Protein AF-A0A6G2D583-F1 (afdb_monomer_lite)

Organism: Streptococcus pneumoniae (NCBI:txid1313)

Secondary structure (DSSP, 8-state):
-HHHHHHHHHHHHIIIIIHHHHHHHHS-S-HHHH-HHHHHHHHHS-SSGGGGHHHHHHHHHHHHTS--GGGSGGGHHHHHHHHHHHHHHHHHHHHHHHHHHHHHHHHHHHHHHHHHHHHHHHHHHTSGGGTTHHHHHHHHHHHHHHHHHHHHHHHHHHHHHHHHHHHHTTTS-HHHHHHHHHHHHHHHHHHHHHHHHHHS---

Radius of gyration: 24.73 Å; chains: 1; bounding box: 49×25×78 Å

Foldseek 3Di:
DVVLVVLLVVLLCLLLPQQLVCCQQQVASDCVVVDVVLVVCLVVDDCPPPPNPSNVVSLCCCCPVVVRCSSDPVNVVVSVVSVVLSVVLSVLLCVLLVVLVVVLVVLVVQLVVLVVCQVVQVVVCVPVVSPCSNVVSVLSNQLSVLLNVQSVVLVSVLSVVSVVLVVCRNPDPSSVSSVVNSVSSVVSVVCSVVSSVVRGPDD

InterPro domains:
  IPR058112 CD3337/EF1877-like [NF046089] (2-203)

pLDDT: mean 84.02, std 8.29, range [36.22, 92.94]

Structure (mmCIF, N/CA/C/O backbone):
data_AF-A0A6G2D583-F1
#
_entry.id   AF-A0A6G2D583-F1
#
loop_
_atom_site.group_PDB
_atom_site.id
_atom_site.type_symbol
_atom_site.label_atom_id
_atom_site.label_alt_id
_atom_site.label_comp_id
_atom_site.label_asym_id
_atom_site.label_entity_id
_atom_site.label_seq_id
_atom_site.pdbx_PDB_ins_code
_atom_site.Cartn_x
_atom_site.Cartn_y
_atom_site.Cartn_z
_atom_site.occupancy
_atom_site.B_iso_or_equiv
_atom_site.auth_seq_id
_atom_site.auth_comp_id
_atom_site.auth_asym_id
_atom_site.auth_atom_id
_atom_site.pdbx_PDB_model_num
ATOM 1 N N . GLY A 1 1 ? 13.475 11.145 -2.779 1.00 42.91 1 GLY A N 1
ATOM 2 C CA . GLY A 1 1 ? 14.016 9.799 -3.066 1.00 42.91 1 GLY A CA 1
ATOM 3 C C . GLY A 1 1 ? 13.656 8.843 -1.950 1.00 42.91 1 GLY A C 1
ATOM 4 O O . GLY A 1 1 ? 12.776 8.016 -2.144 1.00 42.91 1 GLY A O 1
ATOM 5 N N . LYS A 1 2 ? 14.283 9.016 -0.776 1.00 50.22 2 LYS A N 1
ATOM 6 C CA . LYS A 1 2 ? 13.935 8.305 0.467 1.00 50.22 2 LYS A CA 1
ATOM 7 C C . LYS A 1 2 ? 12.475 8.552 0.877 1.00 50.22 2 LYS A C 1
ATOM 9 O O . LYS A 1 2 ? 11.750 7.600 1.121 1.00 50.22 2 LYS A O 1
ATOM 14 N N . ASP A 1 3 ? 12.026 9.802 0.760 1.00 62.25 3 ASP A N 1
ATOM 15 C CA . ASP A 1 3 ? 10.685 10.219 1.195 1.00 62.25 3 ASP A CA 1
ATOM 16 C C . ASP A 1 3 ? 9.545 9.516 0.450 1.00 62.25 3 ASP A C 1
ATOM 18 O O . ASP A 1 3 ? 8.581 9.103 1.069 1.00 62.25 3 ASP A O 1
ATOM 22 N N . SER A 1 4 ? 9.642 9.308 -0.868 1.00 56.53 4 SER A N 1
ATOM 23 C CA . SER A 1 4 ? 8.560 8.658 -1.629 1.00 56.53 4 SER A CA 1
ATOM 24 C C . SER A 1 4 ? 8.409 7.177 -1.282 1.00 56.53 4 SER A C 1
ATOM 26 O O . SER A 1 4 ? 7.296 6.666 -1.243 1.00 56.53 4 SER A O 1
ATOM 28 N N . VAL A 1 5 ? 9.522 6.486 -1.023 1.00 67.50 5 VAL A N 1
ATOM 29 C CA . VAL A 1 5 ? 9.505 5.074 -0.614 1.00 67.50 5 VAL A CA 1
ATOM 30 C C . VAL A 1 5 ? 9.037 4.944 0.832 1.00 67.50 5 VAL A C 1
ATOM 32 O O . VAL A 1 5 ? 8.234 4.062 1.124 1.00 67.50 5 VAL A O 1
ATOM 35 N N . ASP A 1 6 ? 9.491 5.843 1.710 1.00 77.06 6 ASP A N 1
ATOM 36 C CA . ASP A 1 6 ? 9.036 5.916 3.099 1.00 77.06 6 ASP A CA 1
ATOM 37 C C . ASP A 1 6 ? 7.513 6.169 3.144 1.00 77.06 6 ASP A C 1
ATOM 39 O O . ASP A 1 6 ? 6.797 5.409 3.784 1.00 77.06 6 ASP A O 1
ATOM 43 N N . LEU A 1 7 ? 6.984 7.099 2.338 1.00 71.31 7 LEU A N 1
ATOM 44 C CA . LEU A 1 7 ? 5.540 7.356 2.225 1.00 71.31 7 LEU A CA 1
ATOM 45 C C . LEU A 1 7 ? 4.736 6.142 1.730 1.00 71.31 7 LEU A C 1
ATOM 47 O O . LEU A 1 7 ? 3.650 5.879 2.242 1.00 71.31 7 LEU A O 1
ATOM 51 N N . ILE A 1 8 ? 5.242 5.395 0.740 1.00 73.94 8 ILE A N 1
ATOM 52 C CA . ILE A 1 8 ? 4.582 4.174 0.243 1.00 73.94 8 ILE A CA 1
ATOM 53 C C . ILE A 1 8 ? 4.553 3.099 1.334 1.00 73.94 8 ILE A C 1
ATOM 55 O O . ILE A 1 8 ? 3.509 2.489 1.570 1.00 73.94 8 ILE A O 1
ATOM 59 N N . ARG A 1 9 ? 5.691 2.871 2.000 1.00 82.12 9 ARG A N 1
ATOM 60 C CA . ARG A 1 9 ? 5.809 1.901 3.093 1.00 82.12 9 ARG A CA 1
ATOM 61 C C . ARG A 1 9 ? 4.863 2.253 4.233 1.00 82.12 9 ARG A C 1
ATOM 63 O O . ARG A 1 9 ? 4.145 1.380 4.709 1.00 82.12 9 ARG A O 1
ATOM 70 N N . ASP A 1 10 ? 4.864 3.511 4.650 1.00 83.12 10 ASP A N 1
ATOM 71 C CA . ASP A 1 10 ? 4.082 3.971 5.791 1.00 83.12 10 ASP A CA 1
ATOM 72 C C . ASP A 1 10 ? 2.581 3.921 5.460 1.00 83.12 10 ASP A C 1
ATOM 74 O O . ASP A 1 10 ? 1.801 3.420 6.261 1.00 83.12 10 ASP A O 1
ATOM 78 N N . SER A 1 11 ? 2.183 4.288 4.234 1.00 80.38 11 SER A N 1
ATOM 79 C CA . SER A 1 11 ? 0.803 4.127 3.741 1.00 80.38 11 SER A CA 1
ATOM 80 C C . SER A 1 11 ? 0.348 2.662 3.777 1.00 80.38 11 SER A C 1
ATOM 82 O O . SER A 1 11 ? -0.720 2.350 4.308 1.00 80.38 11 SER A O 1
ATOM 84 N N . LEU A 1 12 ? 1.179 1.736 3.280 1.00 83.94 12 LEU A N 1
ATOM 85 C CA . LEU A 1 12 ? 0.888 0.301 3.339 1.00 83.94 12 LEU A CA 1
ATOM 86 C C . LEU A 1 12 ? 0.753 -0.192 4.777 1.00 83.94 12 LEU A C 1
ATOM 88 O O . LEU A 1 12 ? -0.214 -0.882 5.093 1.00 83.94 12 LEU A O 1
ATOM 92 N N . PHE A 1 13 ? 1.687 0.184 5.651 1.00 87.31 13 PHE A N 1
ATOM 93 C CA . PHE A 1 13 ? 1.660 -0.207 7.056 1.00 87.31 13 PHE A CA 1
ATOM 94 C C . PHE A 1 13 ? 0.404 0.309 7.764 1.00 87.31 13 PHE A C 1
ATOM 96 O O . PHE A 1 13 ? -0.277 -0.452 8.457 1.00 87.31 13 PHE A O 1
ATOM 103 N N . SER A 1 14 ? 0.051 1.576 7.556 1.00 85.06 14 SER A N 1
ATOM 104 C CA . SER A 1 14 ? -1.126 2.171 8.179 1.00 85.06 14 SER A CA 1
ATOM 105 C C . SER A 1 14 ? -2.420 1.463 7.763 1.00 85.06 14 SER A C 1
ATOM 107 O O . SER A 1 14 ? -3.263 1.170 8.612 1.00 85.06 14 SER A O 1
ATOM 109 N N . ILE A 1 15 ? -2.554 1.106 6.483 1.00 82.62 15 ILE A N 1
ATOM 110 C CA . ILE A 1 15 ? -3.754 0.449 5.939 1.00 82.62 15 ILE A CA 1
ATOM 111 C C . ILE A 1 15 ? -3.829 -1.032 6.329 1.00 82.62 15 ILE A C 1
ATOM 113 O O . ILE A 1 15 ? -4.906 -1.544 6.636 1.00 82.62 15 ILE A O 1
ATOM 117 N N . GLN A 1 16 ? -2.701 -1.741 6.294 1.00 87.75 16 GLN A N 1
ATOM 118 C CA . GLN A 1 16 ? -2.665 -3.195 6.469 1.00 87.75 16 GLN A CA 1
ATOM 119 C C . GLN A 1 16 ? -2.514 -3.636 7.925 1.00 87.75 16 GLN A C 1
ATOM 121 O O . GLN A 1 16 ? -2.947 -4.735 8.276 1.00 87.75 16 GLN A O 1
ATOM 126 N N . VAL A 1 17 ? -1.926 -2.791 8.775 1.00 89.81 17 VAL A N 1
ATOM 127 C CA . VAL A 1 17 ? -1.566 -3.149 10.152 1.00 89.81 17 VAL A CA 1
ATOM 128 C C . VAL A 1 17 ? -2.227 -2.217 11.158 1.00 89.81 17 VAL A C 1
ATOM 130 O O . VAL A 1 17 ? -3.014 -2.675 11.986 1.00 89.81 17 VAL A O 1
ATOM 133 N N . GLN A 1 18 ? -1.945 -0.914 11.080 1.00 89.19 18 GLN A N 1
ATOM 134 C CA . GLN A 1 18 ? -2.353 0.041 12.114 1.00 89.19 18 GLN A CA 1
ATOM 135 C C . GLN A 1 18 ? -3.879 0.133 12.252 1.00 89.19 18 GLN A C 1
ATOM 137 O O . GLN A 1 18 ? -4.411 -0.044 13.345 1.00 89.19 18 GLN A O 1
ATOM 142 N N . GLN A 1 19 ? -4.600 0.370 11.155 1.00 87.38 19 GLN A N 1
ATOM 143 C CA . GLN A 1 19 ? -6.059 0.497 11.193 1.00 87.38 19 GLN A CA 1
ATOM 144 C C . GLN A 1 19 ? -6.781 -0.803 11.544 1.00 87.38 19 GLN A C 1
ATOM 146 O O . GLN A 1 19 ? -7.667 -0.756 12.397 1.00 87.38 19 GLN A O 1
ATOM 151 N N . PRO A 1 20 ? -6.419 -1.964 10.965 1.00 90.00 20 PRO A N 1
ATOM 152 C CA . PRO A 1 20 ? -6.948 -3.250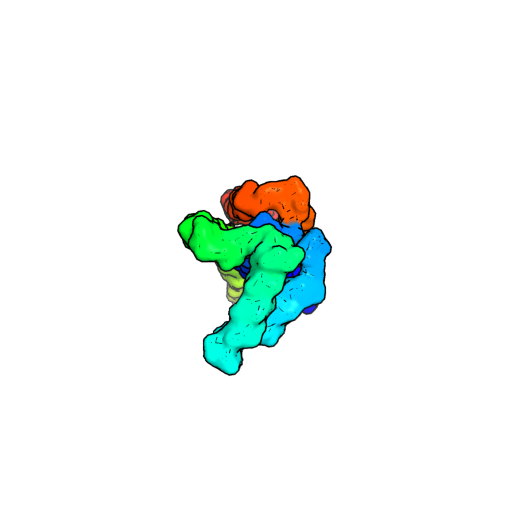 11.406 1.00 90.00 20 PRO A CA 1
ATOM 153 C C . PRO A 1 20 ? -6.771 -3.476 12.906 1.00 90.00 20 PRO A C 1
ATOM 155 O O . PRO A 1 20 ? -7.699 -3.935 13.568 1.00 90.00 20 PRO A O 1
ATOM 158 N N . TRP A 1 21 ? -5.612 -3.112 13.461 1.00 91.38 21 TRP A N 1
ATOM 159 C CA . TRP A 1 21 ? -5.368 -3.224 14.895 1.00 91.38 21 TRP A CA 1
ATOM 160 C C . TRP A 1 21 ? -6.276 -2.293 15.706 1.00 91.38 21 TRP A C 1
ATOM 162 O O . TRP A 1 21 ? -6.942 -2.754 16.632 1.00 91.38 21 TRP A O 1
ATOM 172 N N . LEU A 1 22 ? -6.382 -1.014 15.327 1.00 90.56 22 LEU A N 1
ATOM 173 C CA . LEU A 1 22 ? -7.275 -0.058 15.994 1.00 90.56 22 LEU A CA 1
ATOM 174 C C . LEU A 1 22 ? -8.734 -0.530 15.943 1.00 90.56 22 LEU A C 1
ATOM 176 O O . LEU A 1 22 ? -9.416 -0.545 16.969 1.00 90.56 22 LEU A O 1
ATOM 180 N N . LEU A 1 23 ? -9.183 -1.022 14.786 1.00 89.69 23 LEU A N 1
ATOM 181 C CA . LEU A 1 23 ? -10.525 -1.564 14.601 1.00 89.69 23 LEU A CA 1
ATOM 182 C C . LEU A 1 23 ? -10.772 -2.772 15.514 1.00 89.69 23 LEU A C 1
ATOM 184 O O . LEU A 1 23 ? -11.834 -2.888 16.120 1.00 89.69 23 LEU A O 1
ATOM 188 N N . LEU A 1 24 ? -9.793 -3.666 15.655 1.00 90.19 24 LEU A N 1
ATOM 189 C CA . LEU A 1 24 ? -9.919 -4.844 16.512 1.00 90.19 24 LEU A CA 1
ATOM 190 C C . LEU A 1 24 ? -9.936 -4.518 18.001 1.00 90.19 24 LEU A C 1
ATOM 192 O O . LEU A 1 24 ? -10.551 -5.276 18.751 1.00 90.19 24 LEU A O 1
ATOM 196 N N . GLN A 1 25 ? -9.280 -3.439 18.427 1.00 89.38 25 GLN A N 1
ATOM 197 C CA . GLN A 1 25 ? -9.143 -3.085 19.841 1.00 89.38 25 GLN A CA 1
ATOM 198 C C . GLN A 1 25 ? -10.206 -2.089 20.303 1.00 89.38 25 GLN A C 1
ATOM 200 O O . GLN A 1 25 ? -10.802 -2.275 21.361 1.00 89.38 25 GLN A O 1
ATOM 205 N N . TYR A 1 26 ? -10.530 -1.102 19.477 1.00 89.62 26 TYR A N 1
ATOM 206 C CA . TYR A 1 26 ? -11.402 0.016 19.838 1.00 89.62 26 TYR A CA 1
ATOM 207 C C . TYR A 1 26 ? -12.662 0.108 18.973 1.00 89.62 26 TYR A C 1
ATOM 209 O O . TYR A 1 26 ? -13.478 1.000 19.187 1.00 89.62 26 TYR A O 1
ATOM 217 N N . ASN A 1 27 ? -12.843 -0.791 17.996 1.00 87.12 27 ASN A N 1
ATOM 218 C CA . ASN A 1 27 ? -13.940 -0.729 17.022 1.00 87.12 27 ASN A CA 1
ATOM 219 C C . ASN A 1 27 ? -14.003 0.620 16.270 1.00 87.12 27 ASN A C 1
ATOM 221 O O . ASN A 1 27 ? -15.065 1.051 15.826 1.00 87.12 27 ASN A O 1
ATOM 225 N N . SER A 1 28 ? -12.851 1.277 16.128 1.00 84.94 28 SER A N 1
ATOM 226 C CA . SER A 1 28 ? -12.652 2.533 15.407 1.00 84.94 28 SER A CA 1
ATOM 227 C C . SER A 1 28 ? -11.293 2.488 14.711 1.00 84.94 28 SER A C 1
ATOM 229 O O . SER A 1 28 ? -10.358 1.879 15.221 1.00 84.94 28 SER A O 1
ATOM 231 N N . SER A 1 29 ? -11.183 3.109 13.539 1.00 82.00 29 SER A N 1
ATOM 232 C CA . SER A 1 29 ? -9.926 3.267 12.794 1.00 82.00 29 SER A CA 1
ATOM 233 C C . SER A 1 29 ? -9.259 4.628 13.014 1.00 82.00 29 SER A C 1
ATOM 235 O O . SER A 1 29 ? -8.187 4.865 12.462 1.00 82.00 29 SER A O 1
ATOM 237 N N . ASP A 1 30 ? -9.875 5.511 13.803 1.00 83.88 30 ASP A N 1
ATOM 238 C CA . ASP A 1 30 ? -9.404 6.876 14.032 1.00 83.88 30 ASP A CA 1
ATOM 239 C C . ASP A 1 30 ? -8.664 6.998 15.373 1.00 83.88 30 ASP A C 1
ATOM 241 O O . ASP A 1 30 ? -9.275 7.067 16.442 1.00 83.88 30 ASP A O 1
ATOM 245 N N . ILE A 1 31 ? -7.332 7.048 15.300 1.00 84.19 31 ILE A N 1
ATOM 246 C CA . ILE A 1 31 ? -6.449 7.162 16.466 1.00 84.19 31 ILE A CA 1
ATOM 247 C C . ILE A 1 31 ? -6.633 8.477 17.233 1.00 84.19 31 ILE A C 1
ATOM 249 O O . ILE A 1 31 ? -6.464 8.488 18.452 1.00 84.19 31 ILE A O 1
ATOM 253 N N . GLU A 1 32 ? -7.004 9.566 16.555 1.00 84.00 32 GLU A N 1
ATOM 254 C CA . GLU A 1 32 ? -7.199 10.867 17.197 1.00 84.00 32 GLU A CA 1
ATOM 255 C C . GLU A 1 32 ? -8.467 10.848 18.049 1.00 84.00 32 GLU A C 1
ATOM 257 O O . GLU A 1 32 ? -8.435 11.275 19.203 1.00 84.00 32 GLU A O 1
ATOM 262 N N . SER A 1 33 ? -9.551 10.256 17.532 1.00 83.81 33 SER A N 1
ATOM 263 C CA . SER A 1 33 ? -10.785 10.057 18.306 1.00 83.81 33 SER A CA 1
ATOM 264 C C . SER A 1 33 ? -10.592 9.145 19.521 1.00 83.81 33 SER A C 1
ATOM 266 O O . SER A 1 33 ? -11.227 9.343 20.558 1.00 83.81 33 SER A O 1
ATOM 268 N N . ILE A 1 34 ? -9.720 8.138 19.403 1.00 85.50 34 ILE A N 1
ATOM 269 C CA . ILE A 1 34 ? -9.443 7.190 20.484 1.00 85.50 34 ILE A CA 1
ATOM 270 C C . ILE A 1 34 ? -8.552 7.847 21.544 1.00 85.50 34 ILE A C 1
ATOM 272 O O . ILE A 1 34 ? -8.783 7.642 22.733 1.00 85.50 34 ILE A O 1
ATOM 276 N N . GLY A 1 35 ? -7.573 8.651 21.131 1.00 87.38 35 GLY A N 1
ATOM 277 C CA . GLY A 1 35 ? -6.553 9.253 21.984 1.00 87.38 35 GLY A CA 1
ATOM 278 C C . GLY A 1 35 ? -5.223 8.508 21.864 1.00 87.38 35 GLY A C 1
ATOM 279 O O . GLY A 1 35 ? -5.121 7.332 22.218 1.00 87.38 35 GLY A O 1
ATOM 280 N N . ILE A 1 36 ? -4.195 9.215 21.388 1.00 87.88 36 ILE A N 1
ATOM 281 C CA . ILE A 1 36 ? -2.866 8.656 21.093 1.00 87.88 36 ILE A CA 1
ATOM 282 C C . ILE A 1 36 ? -2.249 8.022 22.343 1.00 87.88 36 ILE A C 1
ATOM 284 O O . ILE A 1 36 ? -1.859 6.859 22.297 1.00 87.88 36 ILE A O 1
ATOM 288 N N . ASP A 1 37 ? -2.280 8.724 23.478 1.00 88.31 37 ASP A N 1
ATOM 289 C CA . ASP A 1 37 ? -1.723 8.237 24.749 1.00 88.31 37 ASP A CA 1
ATOM 290 C C . ASP A 1 37 ? -2.388 6.931 25.216 1.00 88.31 37 ASP A C 1
ATOM 292 O O . ASP A 1 37 ? -1.747 6.057 25.801 1.00 88.31 37 ASP A O 1
ATOM 296 N N . ARG A 1 38 ? -3.688 6.763 24.928 1.00 87.25 38 ARG A N 1
ATOM 297 C CA . ARG A 1 38 ? -4.446 5.550 25.277 1.00 87.25 38 ARG A CA 1
ATOM 298 C C . ARG A 1 38 ? -3.992 4.359 24.445 1.00 87.25 38 ARG A C 1
ATOM 300 O O . ARG A 1 38 ? -3.812 3.262 24.971 1.00 87.25 38 ARG A O 1
ATOM 307 N N . VAL A 1 39 ? -3.810 4.588 23.149 1.00 88.81 39 VAL A N 1
ATOM 308 C CA . VAL A 1 39 ? -3.318 3.587 22.201 1.00 88.81 39 VAL A CA 1
ATOM 309 C C . VAL A 1 39 ? -1.873 3.210 22.519 1.00 88.81 39 VAL A C 1
ATOM 311 O O . VAL A 1 39 ? -1.546 2.024 22.564 1.00 88.81 39 VAL A O 1
ATOM 314 N N . GLU A 1 40 ? -1.023 4.196 22.797 1.00 88.06 40 GLU A N 1
ATOM 315 C CA . GLU A 1 40 ? 0.386 3.991 23.124 1.00 88.06 40 GLU A CA 1
ATOM 316 C C . GLU A 1 40 ? 0.569 3.254 24.455 1.00 88.06 40 GLU A C 1
ATOM 318 O O . GLU A 1 40 ? 1.388 2.341 24.533 1.00 88.06 40 GLU A O 1
ATOM 323 N N . SER A 1 41 ? -0.239 3.555 25.475 1.00 87.56 41 SER A N 1
ATOM 324 C CA . SER A 1 41 ? -0.238 2.825 26.750 1.00 87.56 41 SER A CA 1
ATOM 325 C C . SER A 1 41 ? -0.515 1.325 26.559 1.00 87.56 41 SER A C 1
ATOM 327 O O . SER A 1 41 ? 0.214 0.481 27.087 1.00 87.56 41 SER A O 1
ATOM 329 N N . LEU A 1 42 ? -1.505 0.969 25.733 1.00 86.75 42 LEU A N 1
ATOM 330 C CA . LEU A 1 42 ? -1.809 -0.433 25.438 1.00 86.75 42 LEU A CA 1
ATOM 331 C C . LEU A 1 42 ? -0.759 -1.095 24.525 1.00 86.75 42 LEU A C 1
ATOM 333 O O . LEU A 1 42 ? -0.492 -2.287 24.670 1.00 86.75 42 LEU A O 1
ATOM 337 N N . LEU A 1 43 ? -0.176 -0.352 23.575 1.00 88.06 43 LEU A N 1
ATOM 338 C CA . LEU A 1 43 ? 0.865 -0.847 22.661 1.00 88.06 43 LEU A CA 1
ATOM 339 C C . LEU A 1 43 ? 2.208 -1.081 23.358 1.00 88.06 43 LEU A C 1
ATOM 341 O O . LEU A 1 43 ? 2.896 -2.051 23.044 1.00 88.06 43 LEU A O 1
ATOM 345 N N . SER A 1 44 ? 2.581 -0.195 24.280 1.00 88.19 44 SER A N 1
ATOM 346 C CA . SER A 1 44 ? 3.841 -0.259 25.031 1.00 88.19 44 SER A CA 1
ATOM 347 C C . SER A 1 44 ? 3.816 -1.306 26.145 1.00 88.19 44 SER A C 1
ATOM 349 O O . SER A 1 44 ? 4.872 -1.771 26.576 1.00 88.19 44 SER A O 1
ATOM 351 N N . THR A 1 45 ? 2.625 -1.735 26.573 1.00 88.62 45 THR A N 1
ATOM 352 C CA . THR A 1 45 ? 2.473 -2.787 27.581 1.00 88.62 45 THR A CA 1
ATOM 353 C C . THR A 1 45 ? 2.581 -4.169 26.942 1.00 88.62 45 THR A C 1
ATOM 355 O O . THR A 1 45 ? 1.714 -4.620 26.183 1.00 88.62 45 THR A O 1
ATOM 358 N N . SER A 1 46 ? 3.672 -4.864 27.266 1.00 85.31 46 SER A N 1
ATOM 359 C CA . SER A 1 46 ? 3.939 -6.208 26.757 1.00 85.31 46 SER A CA 1
ATOM 360 C C . SER A 1 46 ? 2.827 -7.189 27.162 1.00 85.31 46 SER A C 1
ATOM 362 O O . SER A 1 46 ? 2.414 -7.189 28.321 1.00 85.31 46 SER A O 1
ATOM 364 N N . PRO A 1 47 ? 2.344 -8.042 26.237 1.00 81.69 47 PRO A N 1
ATOM 365 C CA . PRO A 1 47 ? 1.386 -9.096 26.568 1.00 81.69 47 PRO A CA 1
ATOM 366 C C . PRO A 1 47 ? 1.983 -10.210 27.440 1.00 81.69 47 PRO A C 1
ATOM 368 O O . PRO A 1 47 ? 1.225 -10.898 28.112 1.00 81.69 47 PRO A O 1
ATOM 371 N N . ASP A 1 48 ? 3.309 -10.379 27.434 1.00 83.38 48 ASP A N 1
ATOM 372 C CA . ASP A 1 48 ? 3.984 -11.516 28.074 1.00 83.38 48 ASP A CA 1
ATOM 373 C C . ASP A 1 48 ? 4.715 -11.129 29.372 1.00 83.38 48 ASP A C 1
ATOM 375 O O . ASP A 1 48 ? 5.032 -11.983 30.201 1.00 83.38 48 ASP A O 1
ATOM 379 N N . SER A 1 49 ? 5.006 -9.836 29.562 1.00 84.88 49 SER A N 1
ATOM 380 C CA . SER A 1 49 ? 5.652 -9.346 30.785 1.00 84.88 49 SER A CA 1
ATOM 381 C C . SER A 1 49 ? 4.723 -9.514 31.983 1.00 84.88 49 SER A C 1
ATOM 383 O O . SER A 1 49 ? 3.525 -9.270 31.871 1.00 84.88 49 SER A O 1
ATOM 385 N N . ASN A 1 50 ? 5.280 -9.909 33.132 1.00 84.56 50 ASN A N 1
ATOM 386 C CA . ASN A 1 50 ? 4.530 -10.131 34.373 1.00 84.56 50 ASN A CA 1
ATOM 387 C C . ASN A 1 50 ? 3.287 -11.033 34.177 1.00 84.56 50 ASN A C 1
ATOM 389 O O . ASN A 1 50 ? 2.206 -10.740 34.678 1.00 84.56 50 ASN A O 1
ATOM 393 N N . ASN A 1 51 ? 3.423 -12.095 33.368 1.00 81.56 51 ASN A N 1
ATOM 394 C CA . ASN A 1 51 ? 2.337 -13.006 32.973 1.00 81.56 51 ASN A CA 1
ATOM 395 C C . ASN A 1 51 ? 1.097 -12.310 32.368 1.00 81.56 51 ASN A C 1
ATOM 397 O O . ASN A 1 51 ? 0.010 -12.879 32.378 1.00 81.56 51 ASN A O 1
ATOM 401 N N . GLY A 1 52 ? 1.250 -11.091 31.843 1.00 81.81 52 GLY A N 1
ATOM 402 C CA . GLY A 1 52 ? 0.163 -10.313 31.255 1.00 81.81 52 GLY A CA 1
ATOM 403 C C . GLY A 1 52 ? -0.685 -9.522 32.257 1.00 81.81 52 GLY A C 1
ATOM 404 O O . GLY A 1 52 ? -1.569 -8.788 31.817 1.00 81.81 52 GLY A O 1
ATOM 405 N N . GLU A 1 53 ? -0.406 -9.584 33.566 1.00 84.94 53 GLU A N 1
ATOM 406 C CA . GLU A 1 53 ? -1.205 -8.891 34.596 1.00 84.94 53 GLU A CA 1
ATOM 407 C C . GLU A 1 53 ? -1.272 -7.373 34.372 1.00 84.94 53 GLU A C 1
ATOM 409 O O . GLU A 1 53 ? -2.316 -6.747 34.559 1.00 84.94 53 GLU A O 1
ATOM 414 N N . ASP A 1 54 ? -0.163 -6.765 33.943 1.00 85.88 54 ASP A N 1
ATOM 415 C CA . ASP A 1 54 ? -0.099 -5.323 33.679 1.00 85.88 54 ASP A CA 1
ATOM 416 C C . ASP A 1 54 ? -1.018 -4.936 32.512 1.00 85.88 54 ASP A C 1
ATOM 418 O O . ASP A 1 54 ? -1.657 -3.884 32.523 1.00 85.88 54 ASP A O 1
ATOM 422 N N . ARG A 1 55 ? -1.147 -5.826 31.524 1.00 85.56 55 ARG A N 1
ATOM 423 C CA . ARG A 1 55 ? -2.033 -5.633 30.378 1.00 85.56 55 ARG A CA 1
ATOM 424 C C . ARG A 1 55 ? -3.490 -5.903 30.734 1.00 85.56 55 ARG A C 1
ATOM 426 O O . ARG A 1 55 ? -4.360 -5.193 30.236 1.00 85.56 55 ARG A O 1
ATOM 433 N N . GLU A 1 56 ? -3.764 -6.885 31.588 1.00 85.75 56 GLU A N 1
ATOM 434 C CA . GLU A 1 56 ? -5.116 -7.150 32.090 1.00 85.75 56 GLU A CA 1
ATOM 435 C C . GLU A 1 56 ? -5.681 -5.950 32.848 1.00 85.75 56 GLU A C 1
ATOM 437 O O . GLU A 1 56 ? -6.832 -5.591 32.616 1.00 85.75 56 GLU A O 1
ATOM 442 N N . LYS A 1 57 ? -4.867 -5.270 33.668 1.00 87.31 57 LYS A N 1
ATOM 443 C CA . LYS A 1 57 ? -5.276 -4.037 34.363 1.00 87.31 57 LYS A CA 1
ATOM 444 C C . LYS A 1 57 ? -5.692 -2.938 33.387 1.00 87.31 57 LYS A C 1
ATOM 446 O O . LYS A 1 57 ? -6.785 -2.402 33.511 1.00 87.31 57 LYS A O 1
ATOM 451 N N . ILE A 1 58 ? -4.875 -2.665 32.369 1.00 85.69 58 ILE A N 1
ATOM 452 C CA . ILE A 1 58 ? -5.190 -1.650 31.347 1.00 85.69 58 ILE A CA 1
ATOM 453 C C . ILE A 1 58 ? -6.452 -2.031 30.560 1.00 85.69 58 ILE A C 1
ATOM 455 O O . ILE A 1 58 ? -7.269 -1.175 30.223 1.00 85.69 58 ILE A O 1
ATOM 459 N N . VAL A 1 59 ? -6.636 -3.318 30.252 1.00 85.94 59 VAL A N 1
ATOM 460 C CA . VAL A 1 59 ? -7.841 -3.804 29.563 1.00 85.9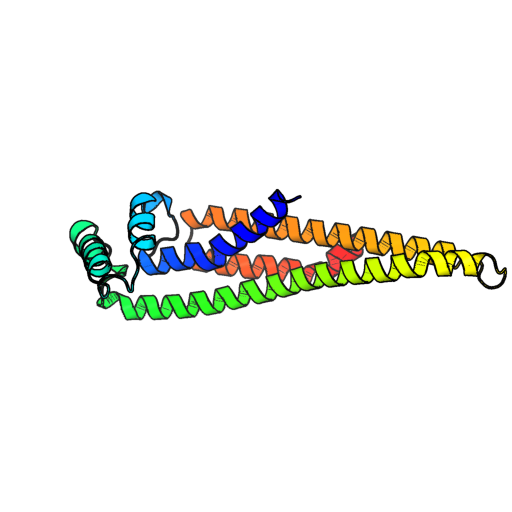4 59 VAL A CA 1
ATOM 461 C C . VAL A 1 59 ? -9.079 -3.680 30.455 1.00 85.94 59 VAL A C 1
ATOM 463 O O . VAL A 1 59 ? -10.136 -3.303 29.951 1.00 85.94 59 VAL A O 1
ATOM 466 N N . ALA A 1 60 ? -8.962 -3.958 31.755 1.00 85.81 60 ALA A N 1
ATOM 467 C CA . ALA A 1 60 ? -10.041 -3.776 32.720 1.00 85.81 60 ALA A CA 1
ATOM 468 C C . ALA A 1 60 ? -10.441 -2.297 32.830 1.00 85.81 60 ALA A C 1
ATOM 470 O O . ALA A 1 60 ? -11.618 -1.991 32.665 1.00 85.81 60 ALA A O 1
ATOM 471 N N . GLU A 1 61 ? -9.477 -1.381 32.968 1.00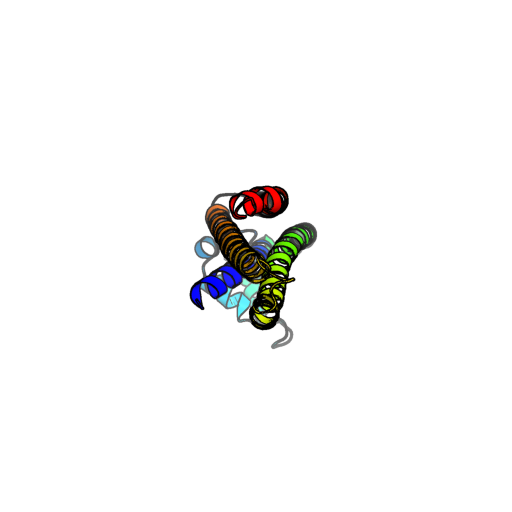 87.94 61 GLU A N 1
ATOM 472 C CA . GLU A 1 61 ? -9.719 0.073 32.945 1.00 87.94 61 GLU A CA 1
ATOM 473 C C . GLU A 1 61 ? -10.402 0.519 31.637 1.00 87.94 61 GLU A C 1
ATOM 475 O O . GLU A 1 61 ? -11.338 1.320 31.642 1.00 87.94 61 GLU A O 1
ATOM 480 N N . GLU A 1 62 ? -9.996 -0.025 30.484 1.00 86.06 62 GLU A N 1
ATOM 481 C CA . GLU A 1 62 ? -10.657 0.277 29.209 1.00 86.06 62 GLU A CA 1
ATOM 482 C C . GLU A 1 62 ? -12.122 -0.195 29.175 1.00 86.06 62 GLU A C 1
ATOM 484 O O . GLU A 1 62 ? -12.984 0.505 28.637 1.00 86.06 62 GLU A O 1
ATOM 489 N N . ILE A 1 63 ? -12.427 -1.362 29.746 1.00 86.38 63 ILE A N 1
ATOM 490 C CA . ILE A 1 63 ? -13.790 -1.908 29.787 1.00 86.38 63 ILE A CA 1
ATOM 491 C C . ILE A 1 63 ? -14.659 -1.148 30.797 1.00 86.38 63 ILE A C 1
ATOM 493 O O . ILE A 1 63 ? -15.784 -0.773 30.460 1.00 86.38 63 ILE A O 1
ATOM 497 N N . GLU A 1 64 ? -14.151 -0.939 32.009 1.00 86.75 64 GLU A N 1
ATOM 498 C CA . GLU A 1 64 ? -14.905 -0.434 33.160 1.00 86.75 64 GLU A CA 1
ATOM 499 C C . GLU A 1 64 ? -15.003 1.095 33.153 1.00 86.75 64 GLU A C 1
ATOM 501 O O . GLU A 1 64 ? -16.109 1.637 33.182 1.00 86.75 64 GLU A O 1
ATOM 506 N N . ASP A 1 65 ? -13.875 1.796 33.018 1.00 86.94 65 ASP A N 1
ATOM 507 C CA . ASP A 1 65 ? -13.833 3.259 33.135 1.00 86.94 65 ASP A CA 1
ATOM 508 C C . ASP A 1 65 ? -14.129 3.960 31.808 1.00 86.94 65 ASP A C 1
ATOM 510 O O . ASP A 1 65 ? -14.644 5.080 31.774 1.00 86.94 65 ASP A O 1
ATOM 514 N N . ARG A 1 66 ? -13.799 3.309 30.687 1.00 83.12 66 ARG A N 1
ATOM 515 C CA . ARG A 1 66 ? -13.889 3.906 29.342 1.00 83.12 66 ARG A CA 1
ATOM 516 C C . ARG A 1 66 ? -14.949 3.267 28.454 1.00 83.12 66 ARG A C 1
ATOM 518 O O . ARG A 1 66 ? -15.088 3.656 27.295 1.00 83.12 66 ARG A O 1
ATOM 525 N N . SER A 1 67 ? -15.730 2.331 29.002 1.00 84.25 67 SER A N 1
ATOM 526 C CA . SER A 1 67 ? -16.856 1.675 28.321 1.00 84.25 67 SER A CA 1
ATOM 527 C C . SER A 1 67 ? -16.478 1.027 26.981 1.00 84.25 67 SER A C 1
ATOM 529 O O . SER A 1 67 ? -17.308 0.911 26.071 1.00 84.25 67 SER A O 1
ATOM 531 N N . ASN A 1 68 ? -15.228 0.574 26.833 1.00 84.44 68 ASN A N 1
ATOM 532 C CA . ASN A 1 68 ? -14.765 -0.113 25.636 1.00 84.44 68 ASN A CA 1
ATOM 533 C C . ASN A 1 68 ? -15.275 -1.561 25.620 1.00 84.44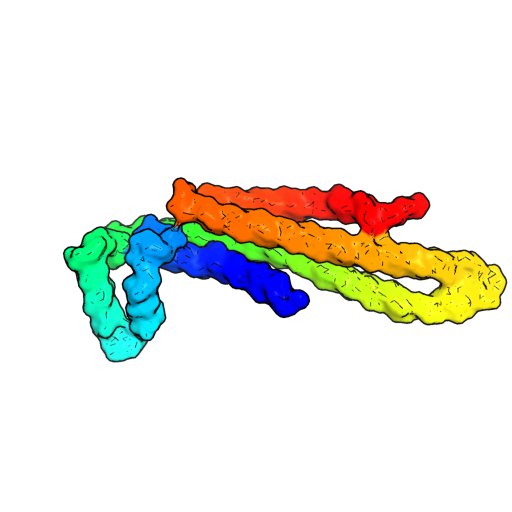 68 ASN A C 1
ATOM 535 O O . ASN A 1 68 ? -14.565 -2.529 25.900 1.00 84.44 68 ASN A O 1
ATOM 539 N N . THR A 1 69 ? -16.543 -1.718 25.238 1.00 83.94 69 THR A N 1
ATOM 540 C CA . THR A 1 69 ? -17.192 -3.034 25.158 1.00 83.94 69 THR A CA 1
ATOM 541 C C . THR A 1 69 ? -16.529 -3.967 24.147 1.00 83.94 69 THR A C 1
ATOM 543 O O . THR A 1 69 ? -16.717 -5.179 24.224 1.00 83.94 69 THR A O 1
ATOM 546 N N . ASN A 1 70 ? -15.732 -3.446 23.212 1.00 84.50 70 ASN A N 1
ATOM 547 C CA . ASN A 1 70 ? -15.069 -4.253 22.198 1.00 84.50 70 ASN A CA 1
ATOM 548 C C . ASN A 1 70 ? -14.008 -5.193 22.803 1.00 84.50 70 ASN A C 1
ATOM 550 O O . ASN A 1 70 ? -13.816 -6.296 22.300 1.00 84.50 70 ASN A O 1
ATOM 554 N N . LEU A 1 71 ? -13.386 -4.823 23.926 1.00 83.88 71 LEU A N 1
ATOM 555 C CA . LEU A 1 71 ? -12.422 -5.682 24.626 1.00 83.88 71 LEU A CA 1
ATOM 556 C C . LEU A 1 71 ? -13.076 -6.740 25.527 1.00 83.88 71 LEU A C 1
ATOM 558 O O . LEU A 1 71 ? -12.387 -7.620 26.037 1.00 83.88 71 LEU A O 1
ATOM 562 N N . THR A 1 72 ? -14.400 -6.707 25.690 1.00 83.56 72 THR A N 1
ATOM 563 C CA . THR A 1 72 ? -15.117 -7.690 26.511 1.00 83.56 72 THR A CA 1
ATOM 564 C C . THR A 1 72 ? -15.205 -9.060 25.840 1.00 83.56 72 THR A C 1
ATOM 566 O O . THR A 1 72 ? -15.235 -9.194 24.614 1.00 83.56 72 THR A O 1
ATOM 569 N N . ILE A 1 73 ? -15.357 -10.096 26.668 1.00 79.06 73 ILE A N 1
ATOM 570 C CA . ILE A 1 73 ? -15.490 -11.490 26.222 1.00 79.06 73 ILE A CA 1
ATOM 571 C C . ILE A 1 73 ? -16.708 -11.679 25.299 1.00 79.06 73 ILE A C 1
ATOM 573 O O . ILE A 1 73 ? -16.669 -12.484 24.368 1.00 79.06 73 ILE A O 1
ATOM 577 N N . THR A 1 74 ? -17.784 -10.913 25.499 1.00 81.00 74 THR A N 1
ATOM 578 C CA . THR A 1 74 ? -19.014 -11.029 24.695 1.00 81.00 74 THR A CA 1
ATOM 579 C C . THR A 1 74 ? -18.826 -10.570 23.246 1.00 81.00 74 THR A C 1
ATOM 581 O O . THR A 1 74 ? -19.544 -11.034 22.360 1.00 81.00 74 THR A O 1
ATOM 584 N N . LYS A 1 75 ? -17.839 -9.707 22.967 1.00 83.38 75 LYS A N 1
ATOM 585 C CA . LYS A 1 75 ? -17.503 -9.243 21.611 1.00 83.38 75 LYS A CA 1
ATOM 586 C C . LYS A 1 75 ? -16.429 -10.085 20.921 1.00 83.38 75 LYS A C 1
ATOM 588 O O . LYS A 1 75 ? -16.165 -9.857 19.741 1.00 83.38 75 LYS A O 1
ATOM 593 N N . THR A 1 76 ? -15.871 -11.100 21.584 1.00 84.12 76 THR A N 1
ATOM 594 C CA . THR A 1 76 ? -14.818 -11.968 21.026 1.00 84.12 76 THR A CA 1
ATOM 595 C C . THR A 1 76 ? -15.224 -12.632 19.710 1.00 84.12 76 THR A C 1
ATOM 597 O O . THR A 1 76 ? -14.435 -12.640 18.769 1.00 84.12 76 THR A O 1
ATOM 600 N N . ILE A 1 77 ? -16.462 -13.131 19.593 1.00 84.62 77 ILE A N 1
ATOM 601 C CA . ILE A 1 77 ? -16.952 -13.754 18.347 1.00 84.62 77 ILE A CA 1
ATOM 602 C C . ILE A 1 77 ? -17.021 -12.728 17.208 1.00 84.62 77 ILE A C 1
ATOM 604 O O . ILE A 1 77 ? -16.577 -13.008 16.096 1.00 84.62 77 ILE A O 1
ATOM 608 N N . ASN A 1 78 ? -17.516 -11.518 17.488 1.00 86.19 78 ASN A N 1
ATOM 609 C CA . ASN A 1 78 ? -17.555 -10.446 16.492 1.00 86.19 78 ASN A CA 1
ATOM 610 C C . ASN A 1 78 ? -16.142 -10.050 16.053 1.00 86.19 78 ASN A C 1
ATOM 612 O O . ASN A 1 78 ? -15.899 -9.906 14.859 1.00 86.19 78 ASN A O 1
ATOM 616 N N . ARG A 1 79 ? -15.198 -9.937 16.996 1.00 88.38 79 ARG A N 1
ATOM 617 C CA . ARG A 1 79 ? -13.788 -9.655 16.695 1.00 88.38 79 ARG A CA 1
ATOM 618 C C . ARG A 1 79 ? -13.163 -10.750 15.845 1.00 88.38 79 ARG A C 1
ATOM 620 O O . ARG A 1 79 ? -12.484 -10.424 14.880 1.00 88.38 79 ARG A O 1
ATOM 627 N N . LEU A 1 80 ? -13.437 -12.023 16.131 1.00 89.31 80 LEU A N 1
ATOM 628 C CA . LEU A 1 80 ? -12.964 -13.137 15.307 1.00 89.31 80 LEU A CA 1
ATOM 629 C C . LEU A 1 80 ? -13.494 -13.043 13.865 1.00 89.31 80 LEU A C 1
ATOM 631 O O . LEU A 1 80 ? -12.732 -13.222 12.916 1.00 89.31 80 LEU A O 1
ATOM 635 N N . GLY A 1 81 ? -14.773 -12.692 13.692 1.00 89.56 81 GLY A N 1
ATOM 636 C CA . GLY A 1 81 ? -15.351 -12.406 12.376 1.00 89.56 81 GLY A CA 1
ATOM 637 C C . GLY A 1 81 ? -14.646 -11.244 11.668 1.00 89.56 81 GLY A C 1
ATOM 638 O O . GLY A 1 81 ? -14.251 -11.372 10.510 1.00 89.56 81 GLY A O 1
ATOM 639 N N . THR A 1 82 ? -14.408 -10.137 12.375 1.00 90.50 82 THR A N 1
ATOM 640 C CA . THR A 1 82 ? -13.641 -8.987 11.870 1.00 90.50 82 THR A CA 1
ATOM 641 C C . THR A 1 82 ? -12.233 -9.400 11.438 1.00 90.50 82 THR A C 1
ATOM 643 O O . THR A 1 82 ? -11.825 -9.039 10.339 1.00 90.50 82 THR A O 1
ATOM 646 N N . VAL A 1 83 ? -11.511 -10.204 12.231 1.00 92.19 83 VAL A N 1
ATOM 647 C CA . VAL A 1 83 ? -10.174 -10.726 11.878 1.00 92.19 83 VAL A CA 1
ATOM 648 C C . VAL A 1 83 ? -10.209 -11.479 10.549 1.00 92.19 83 VAL A C 1
ATOM 650 O O . VAL A 1 83 ? -9.340 -11.260 9.708 1.00 92.19 83 VAL A O 1
ATOM 653 N N . PHE A 1 84 ? -11.216 -12.326 10.325 1.00 91.69 84 PHE A N 1
ATOM 654 C CA . PHE A 1 84 ? -11.349 -13.055 9.064 1.00 91.69 84 PHE A CA 1
ATOM 655 C C . PHE A 1 84 ? -11.496 -12.107 7.865 1.00 91.69 84 PHE A C 1
ATOM 657 O O . PHE A 1 84 ? -10.783 -12.253 6.871 1.00 91.69 84 PHE A O 1
ATOM 664 N N . PHE A 1 85 ? -12.360 -11.092 7.960 1.00 91.00 85 PHE A N 1
ATOM 665 C CA . PHE A 1 85 ? -12.485 -10.094 6.896 1.00 91.00 85 PHE A CA 1
ATOM 666 C C . PHE A 1 85 ? -11.188 -9.305 6.705 1.00 91.00 85 PHE A C 1
ATOM 668 O O . PHE A 1 85 ? -10.731 -9.155 5.575 1.00 91.00 85 PHE A O 1
ATOM 675 N N . LEU A 1 86 ? -10.564 -8.847 7.793 1.00 91.94 86 LEU A N 1
ATOM 676 C CA . LEU A 1 86 ? -9.283 -8.139 7.753 1.00 91.94 86 LEU A CA 1
ATOM 677 C C . LEU A 1 86 ? -8.199 -8.961 7.056 1.00 91.94 86 LEU A C 1
ATOM 679 O O . LEU A 1 86 ? -7.426 -8.401 6.284 1.00 91.94 86 LEU A O 1
ATOM 683 N N . PHE A 1 87 ? -8.166 -10.273 7.287 1.00 91.38 87 PHE A N 1
ATOM 684 C CA . PHE A 1 87 ? -7.253 -11.197 6.625 1.00 91.38 87 PHE A CA 1
ATOM 685 C C . PHE A 1 87 ? -7.515 -11.279 5.115 1.00 91.38 87 PHE A C 1
ATOM 687 O O . PHE A 1 87 ? -6.588 -11.113 4.322 1.00 91.38 87 PHE A O 1
ATOM 694 N N . VAL A 1 88 ? -8.775 -11.455 4.701 1.00 92.38 88 VAL A N 1
ATOM 695 C CA . VAL A 1 88 ? -9.158 -11.502 3.278 1.00 92.38 88 VAL A CA 1
ATOM 696 C C . VAL A 1 88 ? -8.823 -10.188 2.566 1.00 92.38 88 VAL A C 1
ATOM 698 O O . VAL A 1 88 ? -8.217 -10.208 1.493 1.00 92.38 88 VAL A O 1
ATOM 701 N N . PHE A 1 89 ? -9.160 -9.044 3.168 1.00 90.81 89 PHE A N 1
ATOM 702 C CA . PHE A 1 89 ? -8.840 -7.730 2.606 1.00 90.81 89 PHE A CA 1
ATOM 703 C C . PHE A 1 89 ? -7.328 -7.499 2.524 1.00 90.81 89 PHE A C 1
ATOM 705 O O . PHE A 1 89 ? -6.839 -7.025 1.497 1.00 90.81 89 PHE A O 1
ATOM 712 N N . ASN A 1 90 ? -6.572 -7.889 3.555 1.00 91.56 90 ASN A N 1
ATOM 713 C CA . ASN A 1 90 ? -5.115 -7.788 3.545 1.00 91.56 90 ASN A CA 1
ATOM 714 C C . ASN A 1 90 ? -4.480 -8.607 2.424 1.00 91.56 90 ASN A C 1
ATOM 716 O O . ASN A 1 90 ? -3.603 -8.096 1.725 1.00 91.56 90 ASN A O 1
ATOM 720 N N . ILE A 1 91 ? -4.936 -9.845 2.213 1.00 92.94 91 ILE A N 1
ATOM 721 C CA . ILE A 1 91 ? -4.475 -10.677 1.097 1.00 92.94 91 ILE A CA 1
ATOM 722 C C . ILE A 1 91 ? -4.805 -10.004 -0.234 1.00 92.94 91 ILE A C 1
ATOM 724 O O . ILE A 1 91 ? -3.927 -9.888 -1.086 1.00 92.94 91 ILE A O 1
ATOM 728 N N . GLY A 1 92 ? -6.038 -9.517 -0.398 1.00 91.19 92 GLY A N 1
ATOM 729 C CA . GLY A 1 92 ? -6.466 -8.836 -1.618 1.00 91.19 92 GLY A CA 1
ATOM 730 C C . GLY A 1 92 ? -5.573 -7.644 -1.964 1.00 91.19 92 GLY A C 1
ATOM 731 O O . GLY A 1 92 ? -5.034 -7.581 -3.067 1.00 91.19 92 GLY A O 1
ATOM 732 N N . ILE A 1 93 ? -5.351 -6.737 -1.007 1.00 90.19 93 ILE A N 1
ATOM 733 C CA . ILE A 1 93 ? -4.468 -5.574 -1.190 1.00 90.19 93 ILE A CA 1
ATOM 734 C C . ILE A 1 93 ? -3.035 -6.032 -1.498 1.00 90.19 93 ILE A C 1
ATOM 736 O O . ILE A 1 93 ? -2.422 -5.547 -2.449 1.00 90.19 93 ILE A O 1
ATOM 740 N N . SER A 1 94 ? -2.518 -7.005 -0.741 1.00 90.94 94 SER A N 1
ATOM 741 C CA . SER A 1 94 ? -1.142 -7.493 -0.890 1.00 90.94 94 SER A CA 1
ATOM 742 C C . SER A 1 94 ? -0.881 -8.108 -2.260 1.00 90.94 94 SER A C 1
ATOM 744 O O . SER A 1 94 ? 0.174 -7.857 -2.834 1.00 90.94 94 SER A O 1
ATOM 746 N N . ILE A 1 95 ? -1.830 -8.868 -2.817 1.00 92.81 95 ILE A N 1
ATOM 747 C CA . ILE A 1 95 ? -1.694 -9.465 -4.153 1.00 92.81 95 ILE A CA 1
ATOM 748 C C . ILE A 1 95 ? -1.500 -8.373 -5.207 1.00 92.81 95 ILE A C 1
ATOM 750 O O . ILE A 1 95 ? -0.560 -8.445 -5.996 1.00 92.81 95 ILE A O 1
ATOM 754 N N . PHE A 1 96 ? -2.343 -7.338 -5.219 1.00 90.44 96 PHE A N 1
ATOM 755 C CA . PHE A 1 96 ? -2.224 -6.283 -6.228 1.00 90.44 96 PHE A CA 1
ATOM 756 C C . PHE A 1 96 ? -0.975 -5.425 -6.031 1.00 90.44 96 PHE A C 1
ATOM 758 O O . PHE A 1 96 ? -0.284 -5.123 -7.003 1.00 90.44 96 PHE A O 1
ATOM 765 N N . VAL A 1 97 ? -0.633 -5.083 -4.788 1.00 88.25 97 VAL A N 1
ATOM 766 C CA . VAL A 1 97 ? 0.605 -4.355 -4.476 1.00 88.25 97 VAL A CA 1
ATOM 767 C C . VAL A 1 97 ? 1.836 -5.156 -4.908 1.00 88.25 97 VAL A C 1
ATOM 769 O O . VAL A 1 97 ? 2.756 -4.599 -5.514 1.00 88.25 97 VAL A O 1
ATOM 772 N N . PHE A 1 98 ? 1.837 -6.468 -4.663 1.00 90.12 98 PHE A N 1
ATOM 773 C CA . PHE A 1 98 ? 2.891 -7.374 -5.105 1.00 90.12 98 PHE A CA 1
ATOM 774 C C . PHE A 1 98 ? 3.005 -7.406 -6.631 1.00 90.12 98 PHE A C 1
ATOM 776 O O . PHE A 1 98 ? 4.107 -7.274 -7.159 1.00 90.12 98 PHE A O 1
ATOM 783 N N . LEU A 1 99 ? 1.887 -7.508 -7.355 1.00 90.44 99 LEU A N 1
ATOM 784 C CA . LEU A 1 99 ? 1.877 -7.494 -8.820 1.00 90.44 99 LEU A CA 1
ATOM 785 C C . LEU A 1 99 ? 2.414 -6.174 -9.395 1.00 90.44 99 LEU A C 1
ATOM 787 O O . LEU A 1 99 ? 3.252 -6.193 -10.299 1.00 90.44 99 LEU A O 1
ATOM 791 N N . LEU A 1 100 ? 1.975 -5.032 -8.857 1.00 87.31 100 LEU A N 1
ATOM 792 C CA . LEU A 1 100 ? 2.437 -3.705 -9.278 1.00 87.31 100 LEU A CA 1
ATOM 793 C C . LEU A 1 100 ? 3.941 -3.530 -9.031 1.00 87.31 100 LEU A C 1
ATOM 795 O O . LEU A 1 100 ? 4.681 -3.095 -9.916 1.00 87.31 100 LEU A O 1
ATOM 799 N N . THR A 1 101 ? 4.409 -3.936 -7.852 1.00 85.62 101 THR A N 1
ATOM 800 C CA . THR A 1 101 ? 5.835 -3.899 -7.498 1.00 85.62 101 THR A CA 1
ATOM 801 C C . THR A 1 101 ? 6.646 -4.867 -8.362 1.00 85.62 101 THR A C 1
ATOM 803 O O . THR A 1 101 ? 7.737 -4.529 -8.820 1.00 85.62 101 THR A O 1
ATOM 806 N N . GLY A 1 102 ? 6.100 -6.046 -8.663 1.00 88.31 102 GLY A N 1
ATOM 807 C CA . GLY A 1 102 ? 6.706 -7.016 -9.570 1.00 88.31 102 GLY A CA 1
ATOM 808 C C . GLY A 1 102 ? 6.960 -6.416 -10.950 1.00 88.31 102 GLY A C 1
ATOM 809 O O . GLY A 1 102 ? 8.077 -6.494 -11.455 1.00 88.31 102 GLY A O 1
ATOM 810 N N . ILE A 1 103 ? 5.968 -5.735 -11.529 1.00 86.25 103 ILE A N 1
ATOM 811 C CA . ILE A 1 103 ? 6.107 -5.042 -12.822 1.00 86.25 103 ILE A CA 1
ATOM 812 C C . ILE A 1 103 ? 7.206 -3.970 -12.770 1.00 86.25 103 ILE A C 1
ATOM 814 O O . ILE A 1 103 ? 8.003 -3.854 -13.706 1.00 86.25 103 ILE A O 1
ATOM 818 N N . MET A 1 104 ? 7.299 -3.222 -11.668 1.00 84.50 104 MET A N 1
ATOM 819 C CA . MET A 1 104 ? 8.368 -2.242 -11.461 1.00 84.50 104 MET A CA 1
ATOM 820 C C . MET A 1 104 ? 9.757 -2.893 -11.481 1.00 84.50 104 MET A C 1
ATOM 822 O O . MET A 1 104 ? 10.656 -2.390 -12.158 1.00 84.50 104 MET A O 1
ATOM 826 N N . ILE A 1 105 ? 9.933 -4.023 -10.791 1.00 87.94 105 ILE A N 1
ATOM 827 C CA . ILE A 1 105 ? 11.198 -4.774 -10.770 1.00 87.94 105 ILE A CA 1
ATOM 828 C C . ILE A 1 105 ? 11.515 -5.337 -12.161 1.00 87.94 105 ILE A C 1
ATOM 830 O O . ILE A 1 105 ? 12.628 -5.157 -12.656 1.00 87.94 105 ILE A O 1
ATOM 834 N N . PHE A 1 106 ? 10.541 -5.953 -12.838 1.00 85.50 106 PHE A N 1
ATOM 835 C CA . PHE A 1 106 ? 10.729 -6.474 -14.196 1.00 85.50 106 PHE A CA 1
ATOM 836 C C . PHE A 1 106 ? 11.170 -5.382 -15.179 1.00 85.50 106 PHE A C 1
ATOM 838 O O . PHE A 1 106 ? 12.086 -5.598 -15.972 1.00 85.50 106 PHE A O 1
ATOM 845 N N . SER A 1 107 ? 10.579 -4.187 -15.097 1.00 84.00 107 SER A N 1
ATOM 846 C CA . SER A 1 107 ? 10.976 -3.044 -15.926 1.00 84.00 107 SER A CA 1
ATOM 847 C C . SER A 1 107 ? 12.424 -2.603 -15.673 1.00 84.00 107 SER A C 1
ATOM 849 O O . SER A 1 107 ? 13.147 -2.275 -16.618 1.00 84.00 107 SER A O 1
ATOM 851 N N . GLN A 1 108 ? 12.890 -2.648 -14.420 1.00 88.00 108 GLN A N 1
ATOM 852 C CA . GLN A 1 108 ? 14.287 -2.350 -14.083 1.00 88.00 108 GLN A CA 1
ATOM 853 C C . GLN A 1 108 ? 15.251 -3.397 -14.651 1.00 88.00 108 GLN A C 1
ATOM 855 O O . GLN A 1 108 ? 16.289 -3.031 -15.203 1.00 88.00 108 GLN A O 1
ATOM 860 N N . VAL A 1 109 ? 14.897 -4.682 -14.577 1.00 90.25 109 VAL A N 1
ATOM 861 C CA . VAL A 1 109 ? 15.701 -5.766 -15.163 1.00 90.25 109 VAL A CA 1
ATOM 862 C C . VAL A 1 109 ? 15.792 -5.614 -16.683 1.00 90.25 109 VAL A C 1
ATOM 864 O O . VAL A 1 109 ? 16.889 -5.677 -17.237 1.00 90.25 109 VAL A O 1
ATOM 867 N N . LEU A 1 110 ? 14.675 -5.330 -17.363 1.00 86.56 110 LEU A N 1
ATOM 868 C CA . LEU A 1 110 ? 14.666 -5.072 -18.809 1.00 86.56 110 LEU A CA 1
ATOM 869 C C . LEU A 1 110 ? 15.560 -3.887 -19.190 1.00 86.56 110 LEU A C 1
ATOM 871 O O . LEU A 1 110 ? 16.296 -3.964 -20.173 1.00 86.56 110 LEU A O 1
ATOM 875 N N . PHE A 1 111 ? 15.540 -2.811 -18.400 1.00 87.56 111 PHE A N 1
ATOM 876 C CA . PHE A 1 111 ? 16.418 -1.663 -18.614 1.00 87.56 111 PHE A CA 1
ATOM 877 C C . PHE A 1 111 ? 17.897 -2.056 -18.549 1.00 87.56 111 PHE A C 1
ATOM 879 O O . PHE A 1 111 ? 18.660 -1.699 -19.447 1.00 87.56 111 PHE A O 1
ATOM 886 N N . ILE A 1 112 ? 18.291 -2.823 -17.529 1.00 89.88 112 ILE A N 1
ATOM 887 C CA . ILE A 1 112 ? 19.674 -3.293 -17.369 1.00 89.88 112 ILE A CA 1
ATOM 888 C C . ILE A 1 112 ? 20.086 -4.153 -18.568 1.00 89.88 112 ILE A C 1
ATOM 890 O O . ILE A 1 112 ? 21.161 -3.942 -19.125 1.00 89.88 112 ILE A O 1
ATOM 894 N N . ILE A 1 113 ? 19.219 -5.068 -19.012 1.00 89.56 113 ILE A N 1
ATOM 895 C CA . ILE A 1 113 ? 19.474 -5.910 -20.185 1.00 89.56 113 ILE A CA 1
ATOM 896 C C . ILE A 1 113 ? 19.752 -5.039 -21.418 1.00 89.56 113 ILE A C 1
ATOM 898 O O . ILE A 1 113 ? 20.813 -5.164 -22.028 1.00 89.56 113 ILE A O 1
ATOM 902 N N . TYR A 1 114 ? 18.853 -4.114 -21.767 1.00 87.31 114 TYR A N 1
ATOM 903 C CA . TYR A 1 114 ? 19.048 -3.260 -22.944 1.00 87.31 114 TYR A CA 1
ATOM 904 C C . TYR A 1 114 ? 20.267 -2.341 -22.826 1.00 87.31 114 TYR A C 1
ATOM 906 O O . TYR A 1 114 ? 20.959 -2.124 -23.821 1.00 87.31 114 TYR A O 1
ATOM 914 N N . ALA A 1 115 ? 20.565 -1.840 -21.626 1.00 88.44 115 ALA A N 1
ATOM 915 C CA . ALA A 1 115 ? 21.755 -1.034 -21.377 1.00 88.44 115 ALA A CA 1
ATOM 916 C C . ALA A 1 115 ? 23.049 -1.834 -21.594 1.00 88.44 115 ALA A C 1
ATOM 918 O O . ALA A 1 115 ? 23.978 -1.322 -22.212 1.00 88.44 115 ALA A O 1
ATOM 919 N N . MET A 1 116 ? 23.101 -3.098 -21.159 1.00 91.06 116 MET A N 1
ATOM 920 C CA . MET A 1 116 ? 24.260 -3.972 -21.381 1.00 91.06 116 MET A CA 1
ATOM 921 C C . MET A 1 116 ? 24.443 -4.364 -22.851 1.00 91.06 116 MET A C 1
ATOM 923 O O . MET A 1 116 ? 25.573 -4.543 -23.300 1.00 91.06 116 MET A O 1
ATOM 927 N N . PHE A 1 117 ? 23.356 -4.478 -23.619 1.00 86.44 117 PHE A N 1
ATOM 928 C CA . PHE A 1 117 ? 23.427 -4.772 -25.054 1.00 86.44 117 PHE A CA 1
ATOM 929 C C . PHE A 1 117 ? 23.829 -3.562 -25.908 1.00 86.44 117 PHE A C 1
ATOM 931 O O . PHE A 1 117 ? 24.335 -3.740 -27.017 1.00 86.44 117 PHE A O 1
ATOM 938 N N . LEU A 1 118 ? 23.647 -2.337 -25.408 1.00 88.75 118 LEU A N 1
ATOM 939 C CA . LEU A 1 118 ? 23.895 -1.113 -26.169 1.00 88.75 118 LEU A CA 1
ATOM 940 C C . LEU A 1 118 ? 25.342 -1.001 -26.718 1.00 88.75 118 LEU A C 1
ATOM 942 O O . LEU A 1 118 ? 25.480 -0.739 -27.915 1.00 88.75 118 LEU A O 1
ATOM 946 N N . PRO A 1 119 ? 26.421 -1.252 -25.941 1.00 87.69 119 PRO A N 1
ATOM 947 C CA . PRO A 1 119 ? 27.796 -1.215 -26.453 1.00 87.69 119 PRO A CA 1
ATOM 948 C C . PRO A 1 119 ? 28.055 -2.237 -27.564 1.00 87.69 119 PRO A C 1
ATOM 950 O O . PRO A 1 119 ? 28.709 -1.924 -28.558 1.00 87.69 119 PRO A O 1
ATOM 953 N N . VAL A 1 120 ? 27.500 -3.446 -27.432 1.00 88.25 120 VAL A N 1
ATOM 954 C CA . VAL A 1 120 ? 27.625 -4.507 -28.444 1.00 88.25 120 VAL A CA 1
ATOM 955 C C . VAL A 1 120 ? 26.938 -4.079 -29.742 1.00 88.25 120 VAL A C 1
ATOM 957 O O . VAL A 1 120 ? 27.513 -4.217 -30.821 1.00 88.25 120 VAL A O 1
ATOM 960 N N . CYS A 1 121 ? 25.743 -3.488 -29.649 1.00 85.50 121 CYS A N 1
ATOM 961 C CA . CYS A 1 121 ? 25.035 -2.945 -30.807 1.00 85.50 121 CYS A CA 1
ATOM 962 C C . CYS A 1 121 ? 25.798 -1.799 -31.487 1.00 85.50 121 CYS A C 1
ATOM 964 O O . CYS A 1 121 ? 25.746 -1.690 -32.711 1.00 85.50 121 CYS A O 1
ATOM 966 N N . PHE A 1 122 ? 26.520 -0.963 -30.732 1.00 85.31 122 PHE A N 1
ATOM 967 C CA . PHE A 1 122 ? 27.362 0.085 -31.314 1.00 85.31 122 PHE A CA 1
ATOM 968 C C . PHE A 1 122 ? 28.530 -0.489 -32.113 1.00 85.31 122 PHE A C 1
ATOM 970 O O . PHE A 1 122 ? 28.719 -0.089 -33.261 1.00 85.31 122 PHE A O 1
ATOM 977 N N . ILE A 1 123 ? 29.254 -1.464 -31.556 1.00 86.75 123 ILE A N 1
ATOM 978 C CA . ILE A 1 123 ? 30.375 -2.122 -32.245 1.00 86.75 123 ILE A CA 1
ATOM 979 C C . ILE A 1 123 ? 29.891 -2.799 -33.532 1.00 86.75 123 ILE A C 1
ATOM 981 O O . ILE A 1 123 ? 30.466 -2.592 -34.597 1.00 86.75 123 ILE A O 1
ATOM 985 N N . LEU A 1 124 ? 28.797 -3.563 -33.461 1.00 83.69 124 LEU A N 1
ATOM 986 C CA . LEU A 1 124 ? 28.256 -4.261 -34.629 1.00 83.69 124 LEU A CA 1
ATOM 987 C C . LEU A 1 124 ? 27.738 -3.301 -35.703 1.00 83.69 124 LEU A C 1
ATOM 989 O O . LEU A 1 124 ? 27.889 -3.596 -36.883 1.00 83.69 124 LEU A O 1
ATOM 993 N N . SER A 1 125 ? 27.198 -2.137 -35.325 1.00 83.38 125 SER A N 1
ATOM 994 C CA . SER A 1 125 ? 26.722 -1.138 -36.294 1.00 83.38 125 SER A CA 1
ATOM 995 C C . SER A 1 125 ? 27.825 -0.514 -37.157 1.00 83.38 125 SER A C 1
ATOM 997 O O . SER A 1 125 ? 27.516 0.110 -38.166 1.00 83.38 125 SER A O 1
ATOM 999 N N . MET A 1 126 ? 29.101 -0.697 -36.794 1.00 81.19 126 MET A N 1
ATOM 1000 C CA . MET A 1 126 ? 30.235 -0.286 -37.631 1.00 81.19 126 MET A CA 1
ATOM 1001 C C . MET A 1 126 ? 30.447 -1.219 -38.833 1.00 81.19 126 MET A C 1
ATOM 1003 O O . MET A 1 126 ? 31.144 -0.855 -39.778 1.00 81.19 126 MET A O 1
ATOM 1007 N N . ILE A 1 127 ? 29.854 -2.417 -38.816 1.00 84.81 127 ILE A N 1
ATOM 1008 C CA . ILE A 1 127 ? 29.860 -3.345 -39.945 1.00 84.81 127 ILE A CA 1
ATOM 1009 C C . ILE A 1 127 ? 28.694 -2.959 -40.874 1.00 84.81 127 ILE A C 1
ATOM 1011 O O . ILE A 1 127 ? 27.546 -2.970 -40.422 1.00 84.81 127 ILE A O 1
ATOM 1015 N N . PRO A 1 128 ? 28.934 -2.688 -42.173 1.00 74.62 128 PRO A N 1
ATOM 1016 C CA . PRO A 1 128 ? 27.901 -2.219 -43.107 1.00 74.62 128 PRO A CA 1
ATOM 1017 C C . PRO A 1 128 ? 26.654 -3.116 -43.181 1.00 74.62 128 PRO A C 1
ATOM 1019 O O . PRO A 1 128 ? 25.544 -2.629 -43.365 1.00 74.62 128 PRO A O 1
ATOM 1022 N N . SER A 1 129 ? 26.814 -4.428 -42.983 1.00 79.56 129 SER A N 1
ATOM 1023 C CA . SER A 1 129 ? 25.716 -5.406 -42.974 1.00 79.56 129 SER A CA 1
ATOM 1024 C C . SER A 1 129 ? 24.731 -5.246 -41.804 1.00 79.56 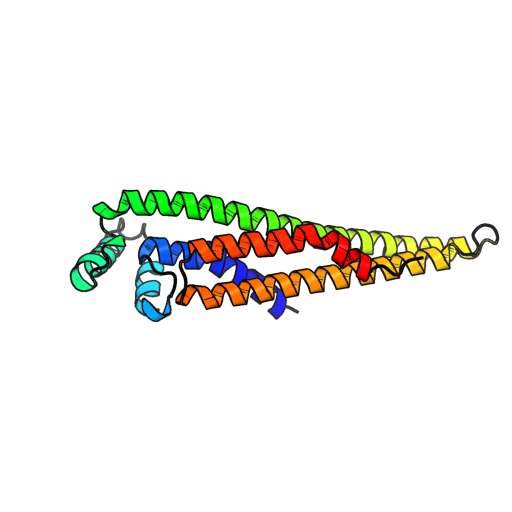129 SER A C 1
ATOM 1026 O O . SER A 1 129 ? 23.643 -5.816 -41.848 1.00 79.56 129 SER A O 1
ATOM 1028 N N . PHE A 1 130 ? 25.096 -4.500 -40.757 1.00 77.00 130 PHE A N 1
ATOM 1029 C CA . PHE A 1 130 ? 24.285 -4.265 -39.556 1.00 77.00 130 PHE A CA 1
ATOM 1030 C C . PHE A 1 130 ? 23.876 -2.790 -39.397 1.00 77.00 130 PHE A C 1
ATOM 1032 O O . PHE A 1 130 ? 23.575 -2.336 -38.286 1.00 77.00 130 PHE A O 1
ATOM 1039 N N . ASP A 1 131 ? 23.835 -2.039 -40.501 1.00 68.19 131 ASP A N 1
ATOM 1040 C CA . ASP A 1 131 ? 23.398 -0.645 -40.493 1.00 68.19 131 ASP A CA 1
ATOM 1041 C C . ASP A 1 131 ? 21.972 -0.507 -39.910 1.00 68.19 131 ASP A C 1
ATOM 1043 O O . ASP A 1 131 ? 21.078 -1.329 -40.124 1.00 68.19 131 ASP A O 1
ATOM 1047 N N . GLY A 1 132 ? 21.773 0.509 -39.071 1.00 74.25 132 GLY A N 1
ATOM 1048 C CA . GLY A 1 132 ? 20.531 0.733 -38.325 1.00 74.25 132 GLY A CA 1
ATOM 1049 C C . GLY A 1 132 ? 20.335 -0.109 -37.053 1.00 74.25 132 GLY A C 1
ATOM 1050 O O . GLY A 1 132 ? 19.392 0.163 -36.302 1.00 74.25 132 GLY A O 1
ATOM 1051 N N . MET A 1 133 ? 21.213 -1.073 -36.737 1.00 81.69 133 MET A N 1
ATOM 1052 C CA . MET A 1 133 ? 21.145 -1.835 -35.475 1.00 81.69 133 MET A CA 1
ATOM 1053 C C . MET A 1 133 ? 21.303 -0.929 -34.245 1.00 81.69 133 MET A C 1
ATOM 1055 O O . MET A 1 133 ? 20.551 -1.063 -33.279 1.00 81.69 133 MET A O 1
ATOM 1059 N N . SER A 1 134 ? 22.230 0.028 -34.297 1.00 78.31 134 SER A N 1
ATOM 1060 C CA . SER A 1 134 ? 22.461 1.006 -33.227 1.00 78.31 134 SER A CA 1
ATOM 1061 C C . SER A 1 134 ? 21.249 1.909 -33.003 1.00 78.31 134 SER A C 1
ATOM 1063 O O . SER A 1 134 ? 20.820 2.077 -31.865 1.00 78.31 134 SER A O 1
ATOM 1065 N N . LYS A 1 135 ? 20.623 2.412 -34.076 1.00 81.62 135 LYS A N 1
ATOM 1066 C CA . LYS A 1 135 ? 19.380 3.199 -33.986 1.00 81.62 135 LYS A CA 1
ATOM 1067 C C . LYS A 1 135 ? 18.269 2.404 -33.297 1.00 81.62 135 LYS A C 1
ATOM 1069 O O . LYS A 1 135 ? 17.661 2.904 -32.359 1.00 81.62 135 LYS A O 1
ATOM 1074 N N . ARG A 1 136 ? 18.061 1.139 -33.686 1.00 82.50 136 ARG A N 1
ATOM 1075 C CA . ARG A 1 136 ? 17.065 0.254 -33.051 1.00 82.50 136 ARG A CA 1
ATOM 1076 C C . ARG A 1 136 ? 17.374 -0.014 -31.577 1.00 82.50 136 ARG A C 1
ATOM 1078 O O . ARG A 1 136 ? 16.455 -0.022 -30.763 1.00 82.50 136 ARG A O 1
ATOM 1085 N N . ALA A 1 137 ? 18.641 -0.236 -31.228 1.00 83.94 137 ALA A N 1
ATOM 1086 C CA . ALA A 1 137 ? 19.064 -0.455 -29.846 1.00 83.94 137 ALA A CA 1
ATOM 1087 C C . ALA A 1 137 ? 18.825 0.788 -28.974 1.00 83.94 137 ALA A C 1
ATOM 1089 O O . ALA A 1 137 ? 18.275 0.670 -27.880 1.00 83.94 137 ALA A O 1
ATOM 1090 N N . ILE A 1 138 ? 19.145 1.978 -29.494 1.00 84.00 138 ILE A N 1
ATOM 1091 C CA . ILE A 1 138 ? 18.862 3.260 -28.840 1.00 84.00 138 ILE A CA 1
ATOM 1092 C C . ILE A 1 138 ? 17.351 3.437 -28.647 1.00 84.00 138 ILE A C 1
ATOM 1094 O O . ILE A 1 138 ? 16.917 3.693 -27.527 1.00 84.00 138 ILE A O 1
ATOM 1098 N N . THR A 1 139 ? 16.530 3.235 -29.683 1.00 84.75 139 THR A N 1
ATOM 1099 C CA . THR A 1 139 ? 15.064 3.351 -29.571 1.00 84.75 139 THR A CA 1
ATOM 1100 C C . THR A 1 139 ? 14.492 2.386 -28.530 1.00 84.75 139 THR A C 1
ATOM 1102 O O . THR A 1 139 ? 13.664 2.785 -27.715 1.00 84.75 139 THR A O 1
ATOM 1105 N N . LYS A 1 140 ? 14.960 1.130 -28.489 1.00 83.94 140 LYS A N 1
ATOM 1106 C CA . LYS A 1 140 ? 14.533 0.155 -27.470 1.00 83.94 140 LYS A CA 1
ATOM 1107 C C . LYS A 1 140 ? 14.929 0.573 -26.054 1.00 83.94 140 LYS A C 1
ATOM 1109 O O . LYS A 1 140 ? 14.132 0.411 -25.129 1.00 83.94 140 LYS A O 1
ATOM 1114 N N . LEU A 1 141 ? 16.125 1.130 -25.881 1.00 86.50 141 LEU A N 1
ATOM 1115 C CA . LEU A 1 141 ? 16.586 1.638 -24.592 1.00 86.50 141 LEU A CA 1
ATOM 1116 C C . LEU A 1 141 ? 15.740 2.830 -24.129 1.00 86.50 141 LEU A C 1
ATOM 1118 O O . LEU A 1 141 ? 15.270 2.829 -22.994 1.00 86.50 141 LEU A O 1
ATOM 1122 N N . PHE A 1 142 ? 15.466 3.790 -25.015 1.00 85.12 142 PHE A N 1
ATOM 1123 C CA . PHE A 1 142 ? 14.581 4.920 -24.720 1.00 85.12 142 PHE A CA 1
ATOM 1124 C C . PHE A 1 142 ? 13.156 4.475 -24.387 1.00 85.12 142 PHE A C 1
ATOM 1126 O O . PHE A 1 142 ? 12.618 4.913 -23.373 1.00 85.12 142 PHE A O 1
ATOM 1133 N N . ASN A 1 143 ? 12.576 3.552 -25.161 1.00 84.69 143 ASN A N 1
ATOM 1134 C CA . ASN A 1 143 ? 11.265 2.977 -24.849 1.00 84.69 143 ASN A CA 1
ATOM 1135 C C . ASN A 1 143 ? 11.258 2.314 -23.471 1.00 84.69 143 ASN A C 1
ATOM 1137 O O . ASN A 1 143 ? 10.334 2.523 -22.696 1.00 84.69 143 ASN A O 1
ATOM 1141 N N . THR A 1 144 ? 12.317 1.588 -23.116 1.00 84.31 144 THR A N 1
ATOM 1142 C CA . THR A 1 144 ? 12.405 0.934 -21.805 1.00 84.31 144 THR A CA 1
ATOM 1143 C C . THR A 1 144 ? 12.536 1.940 -20.660 1.00 84.31 144 THR A C 1
ATOM 1145 O O . THR A 1 144 ? 11.912 1.760 -19.615 1.00 84.31 144 THR A O 1
ATOM 1148 N N . ILE A 1 145 ? 13.298 3.022 -20.849 1.00 86.88 145 ILE A N 1
ATOM 1149 C CA . ILE A 1 145 ? 13.372 4.126 -19.880 1.00 86.88 145 ILE A CA 1
ATOM 1150 C C . ILE A 1 145 ? 11.995 4.769 -19.703 1.00 86.88 145 ILE A C 1
ATOM 1152 O O . ILE A 1 145 ? 11.571 4.997 -18.570 1.00 86.88 145 ILE A O 1
ATOM 1156 N N . LEU A 1 146 ? 11.291 5.039 -20.804 1.00 85.56 146 LEU A N 1
ATOM 1157 C CA . LEU A 1 146 ? 9.994 5.705 -20.783 1.00 85.56 146 LEU A CA 1
ATOM 1158 C C . LEU A 1 146 ? 8.923 4.822 -20.127 1.00 85.56 146 LEU A C 1
ATOM 1160 O O . LEU A 1 146 ? 8.195 5.293 -19.257 1.00 85.56 146 LEU A O 1
ATOM 1164 N N . THR A 1 147 ? 8.908 3.519 -20.426 1.00 84.50 147 THR A N 1
ATOM 1165 C CA . THR A 1 147 ? 8.068 2.533 -19.729 1.00 84.50 147 THR A CA 1
ATOM 1166 C C . THR A 1 147 ? 8.393 2.467 -18.236 1.00 84.50 147 THR A C 1
ATOM 1168 O O . THR A 1 147 ? 7.480 2.477 -17.414 1.00 84.50 147 THR A O 1
ATOM 1171 N N . ARG A 1 148 ? 9.677 2.461 -17.850 1.00 85.31 148 ARG A N 1
ATOM 1172 C CA . ARG A 1 148 ? 10.092 2.462 -16.436 1.00 85.31 148 ARG A CA 1
ATOM 1173 C C . ARG A 1 148 ? 9.613 3.712 -15.697 1.00 85.31 148 ARG A C 1
ATOM 1175 O O . ARG A 1 148 ? 9.107 3.613 -14.576 1.00 85.31 148 ARG A O 1
ATOM 1182 N N . ALA A 1 149 ? 9.790 4.881 -16.306 1.00 85.75 149 ALA A N 1
ATOM 1183 C CA . ALA A 1 149 ? 9.332 6.147 -15.748 1.00 85.75 149 ALA A CA 1
ATOM 1184 C C . ALA A 1 149 ? 7.800 6.169 -15.623 1.00 85.75 149 ALA A C 1
ATOM 1186 O O . ALA A 1 149 ? 7.286 6.512 -14.560 1.00 85.75 149 ALA A O 1
ATOM 1187 N N . GLY A 1 150 ? 7.086 5.711 -16.656 1.00 86.25 150 GLY A N 1
ATOM 1188 C CA . GLY A 1 150 ? 5.629 5.585 -16.664 1.00 86.25 150 GLY A CA 1
ATOM 1189 C C . GLY A 1 150 ? 5.106 4.669 -15.557 1.00 86.25 150 GLY A C 1
ATOM 1190 O O . GLY A 1 150 ? 4.245 5.080 -14.786 1.00 86.25 150 GLY A O 1
ATOM 1191 N N . ILE A 1 151 ? 5.674 3.468 -15.397 1.00 85.38 151 ILE A N 1
ATOM 1192 C CA . ILE A 1 151 ? 5.310 2.539 -14.309 1.00 85.38 151 ILE A CA 1
ATOM 1193 C C . ILE A 1 151 ? 5.535 3.188 -12.940 1.00 85.38 151 ILE A C 1
ATOM 1195 O O . ILE A 1 151 ? 4.663 3.124 -12.077 1.00 85.38 151 ILE A O 1
ATOM 1199 N N . THR A 1 152 ? 6.683 3.842 -12.744 1.00 84.88 152 THR A N 1
ATOM 1200 C CA . THR A 1 152 ? 7.000 4.513 -11.473 1.00 84.88 152 THR A CA 1
ATOM 1201 C C . THR A 1 152 ? 5.979 5.610 -11.161 1.00 84.88 152 THR A C 1
ATOM 1203 O O . THR A 1 152 ? 5.522 5.717 -10.023 1.00 84.88 152 THR A O 1
ATOM 1206 N N . LEU A 1 153 ? 5.581 6.391 -12.168 1.00 85.75 153 LEU A N 1
ATOM 1207 C CA . LEU A 1 153 ? 4.559 7.427 -12.039 1.00 85.75 153 LEU A CA 1
ATOM 1208 C C . LEU A 1 153 ? 3.200 6.821 -11.676 1.00 85.75 153 LEU A C 1
ATOM 1210 O O . LEU A 1 153 ? 2.609 7.238 -10.685 1.00 85.75 153 LEU A O 1
ATOM 1214 N N . ILE A 1 154 ? 2.741 5.800 -12.407 1.00 87.31 154 ILE A N 1
ATOM 1215 C CA . ILE A 1 154 ? 1.459 5.120 -12.154 1.00 87.31 154 ILE A CA 1
ATOM 1216 C C . ILE A 1 154 ? 1.407 4.572 -10.726 1.00 87.31 154 ILE A C 1
ATOM 1218 O O . ILE A 1 154 ? 0.424 4.784 -10.022 1.00 87.31 154 ILE A O 1
ATOM 1222 N N . ILE A 1 155 ? 2.473 3.904 -10.279 1.00 84.56 155 ILE A N 1
ATOM 1223 C CA . ILE A 1 155 ? 2.565 3.350 -8.924 1.00 84.56 155 ILE A CA 1
ATOM 1224 C C . ILE A 1 155 ? 2.544 4.468 -7.881 1.00 84.56 155 ILE A C 1
ATOM 1226 O O . ILE A 1 155 ? 1.812 4.378 -6.899 1.00 84.56 155 ILE A O 1
ATOM 1230 N N . THR A 1 156 ? 3.292 5.549 -8.105 1.00 84.75 156 THR A N 1
ATOM 1231 C CA . THR A 1 156 ? 3.298 6.704 -7.196 1.00 84.75 156 THR A CA 1
ATOM 1232 C C . THR A 1 156 ? 1.900 7.312 -7.079 1.00 84.75 156 THR A C 1
ATOM 1234 O O . THR A 1 156 ? 1.434 7.580 -5.971 1.00 84.75 156 THR A O 1
ATOM 1237 N N . THR A 1 157 ? 1.188 7.473 -8.195 1.00 86.38 157 THR A N 1
ATOM 1238 C CA . THR A 1 157 ? -0.196 7.962 -8.198 1.00 86.38 157 THR A CA 1
ATOM 1239 C C . THR A 1 157 ? -1.140 6.984 -7.498 1.00 86.38 157 THR A C 1
ATOM 1241 O O . THR A 1 157 ? -1.957 7.421 -6.693 1.00 86.38 157 THR A O 1
ATOM 1244 N N . ALA A 1 158 ? -0.995 5.673 -7.720 1.00 87.19 158 ALA A N 1
ATOM 1245 C CA . ALA A 1 158 ? -1.777 4.639 -7.039 1.00 87.19 158 ALA A CA 1
ATOM 1246 C C . ALA A 1 158 ? -1.647 4.737 -5.515 1.00 87.19 158 ALA A C 1
ATOM 1248 O O . ALA A 1 158 ? -2.647 4.774 -4.798 1.00 87.19 158 ALA A O 1
ATOM 1249 N N . PHE A 1 159 ? -0.412 4.847 -5.023 1.00 84.56 159 PHE A N 1
ATOM 1250 C CA . PHE A 1 159 ? -0.139 5.012 -3.599 1.00 84.56 159 PHE A CA 1
ATOM 1251 C C . PHE A 1 159 ? -0.579 6.372 -3.054 1.00 84.56 159 PHE A C 1
ATOM 1253 O O . PHE A 1 159 ? -1.000 6.466 -1.905 1.00 84.56 159 PHE A O 1
ATOM 1260 N N . SER A 1 160 ? -0.557 7.419 -3.877 1.00 85.50 160 SER A N 1
ATOM 1261 C CA . SER A 1 160 ? -1.100 8.721 -3.480 1.00 85.50 160 SER A CA 1
ATOM 1262 C C . SER A 1 160 ? -2.614 8.640 -3.266 1.00 85.50 160 SER A C 1
ATOM 1264 O O . SER A 1 160 ? -3.112 9.091 -2.238 1.00 85.50 160 SER A O 1
ATOM 1266 N N . ILE A 1 161 ? -3.340 7.994 -4.188 1.00 87.94 161 ILE A N 1
ATOM 1267 C CA . ILE A 1 161 ? -4.786 7.755 -4.058 1.00 87.94 161 ILE A CA 1
ATOM 1268 C C . ILE A 1 161 ? -5.069 6.877 -2.834 1.00 87.94 161 ILE A C 1
ATOM 1270 O O . ILE A 1 161 ? -5.962 7.193 -2.058 1.00 87.94 161 ILE A O 1
ATOM 1274 N N . SER A 1 162 ? -4.277 5.825 -2.617 1.00 85.31 162 SER A N 1
ATOM 1275 C CA . SER A 1 162 ? -4.328 4.982 -1.414 1.00 85.31 162 SER A CA 1
ATOM 1276 C C . SER A 1 162 ? -4.276 5.802 -0.123 1.00 85.31 162 SER A C 1
ATOM 1278 O O . SER A 1 162 ? -5.117 5.637 0.756 1.00 85.31 162 SER A O 1
ATOM 1280 N N . THR A 1 163 ? -3.329 6.735 -0.017 1.00 82.62 163 THR A N 1
ATOM 1281 C CA . THR A 1 163 ? -3.221 7.615 1.154 1.00 82.62 163 THR A CA 1
ATOM 1282 C C . THR A 1 163 ? -4.423 8.560 1.284 1.00 82.62 163 THR A C 1
ATOM 1284 O O . THR A 1 163 ? -4.851 8.853 2.395 1.00 82.62 163 THR A O 1
ATOM 1287 N N . MET A 1 164 ? -5.028 9.003 0.178 1.00 84.56 164 MET A N 1
ATOM 1288 C CA . MET A 1 164 ? -6.278 9.779 0.228 1.00 84.56 164 MET A CA 1
ATOM 1289 C C . MET A 1 164 ? -7.478 8.929 0.673 1.00 84.56 164 MET A C 1
ATOM 1291 O O . MET A 1 164 ? -8.342 9.408 1.399 1.00 84.56 164 MET A O 1
ATOM 1295 N N . LEU A 1 165 ? -7.543 7.658 0.271 1.00 84.88 165 LEU A N 1
ATOM 1296 C CA . LEU A 1 165 ? -8.565 6.728 0.757 1.00 84.88 165 LEU A CA 1
ATOM 1297 C C . LEU A 1 165 ? -8.391 6.444 2.252 1.00 84.88 165 LEU A C 1
ATOM 1299 O O . LEU A 1 165 ? -9.379 6.361 2.980 1.00 84.88 165 LEU A O 1
ATOM 1303 N N . TYR A 1 166 ? -7.143 6.378 2.719 1.00 77.31 166 TYR A N 1
ATOM 1304 C CA . TYR A 1 166 ? -6.821 6.281 4.137 1.00 77.31 166 TYR A CA 1
ATOM 1305 C C . TYR A 1 166 ? -7.372 7.469 4.936 1.00 77.31 166 TYR A C 1
ATOM 1307 O O . TYR A 1 166 ? -8.032 7.249 5.948 1.00 77.31 166 TYR A O 1
ATOM 1315 N N . THR A 1 167 ? -7.194 8.719 4.497 1.00 77.00 167 THR A N 1
ATOM 1316 C CA . THR A 1 167 ? -7.706 9.875 5.262 1.00 77.00 167 THR A CA 1
ATOM 1317 C C . THR A 1 167 ? -9.235 9.911 5.343 1.00 77.00 167 THR A C 1
ATOM 1319 O O . THR A 1 167 ? -9.788 10.387 6.331 1.00 77.00 167 THR A O 1
ATOM 1322 N N . LEU A 1 168 ? -9.939 9.338 4.362 1.00 76.88 168 LEU A N 1
ATOM 1323 C CA . LEU A 1 168 ? -11.400 9.205 4.397 1.00 76.88 168 LEU A CA 1
ATOM 1324 C C . LEU A 1 168 ? -11.897 8.189 5.442 1.00 76.88 168 LEU A C 1
ATOM 1326 O O . LEU A 1 168 ? -13.071 8.215 5.807 1.00 76.88 168 LEU A O 1
ATOM 1330 N N . SER A 1 169 ? -11.030 7.323 5.972 1.00 72.62 169 SER A N 1
ATOM 1331 C CA . SER A 1 169 ? -11.407 6.288 6.952 1.00 72.62 169 SER A CA 1
ATOM 1332 C C . SER A 1 169 ? -11.774 6.767 8.337 1.00 72.62 169 SER A C 1
ATOM 1334 O O . SER A 1 169 ? -12.390 6.009 9.082 1.00 72.62 169 SER A O 1
ATOM 1336 N N . ALA A 1 170 ? -11.489 8.024 8.658 1.00 68.81 170 ALA A N 1
ATOM 1337 C CA . ALA A 1 170 ? -12.032 8.644 9.856 1.00 68.81 170 ALA A CA 1
ATOM 1338 C C . ALA A 1 170 ? -13.556 8.869 9.746 1.00 68.81 170 ALA A C 1
ATOM 1340 O O . ALA A 1 170 ? -14.256 8.865 10.752 1.00 68.81 170 ALA A O 1
ATOM 1341 N N . GLY A 1 171 ? -14.088 9.039 8.526 1.00 72.38 171 GLY A N 1
ATOM 1342 C CA . GLY A 1 171 ? -15.497 9.384 8.290 1.00 72.38 171 GLY A CA 1
ATOM 1343 C C . GLY A 1 171 ? -16.366 8.272 7.695 1.00 72.38 171 GLY A C 1
ATOM 1344 O O . GLY A 1 171 ? -17.585 8.427 7.633 1.00 72.38 171 GLY A O 1
ATOM 1345 N N . TYR A 1 172 ? -15.774 7.162 7.245 1.00 81.44 172 TYR A N 1
ATOM 1346 C CA . TYR A 1 172 ? -16.485 6.066 6.577 1.00 81.44 172 TYR A CA 1
ATOM 1347 C C . TYR A 1 172 ? -16.112 4.697 7.163 1.00 81.44 172 TYR A C 1
ATOM 1349 O O . TYR A 1 172 ? -15.015 4.534 7.695 1.00 81.44 172 TYR A O 1
ATOM 1357 N N . PRO A 1 173 ? -16.980 3.673 7.026 1.00 85.12 173 PRO A N 1
ATOM 1358 C CA . PRO A 1 173 ? -16.685 2.333 7.522 1.00 85.12 173 PRO A CA 1
ATOM 1359 C C . PRO A 1 173 ? -15.392 1.763 6.925 1.00 85.12 173 PRO A C 1
ATOM 1361 O O . PRO A 1 173 ? -15.254 1.686 5.703 1.00 85.12 173 PRO A O 1
ATOM 1364 N N . PHE A 1 174 ? -14.485 1.277 7.780 1.00 85.12 174 PHE A N 1
ATOM 1365 C CA . PHE A 1 174 ? -13.189 0.721 7.366 1.00 85.12 174 PHE A CA 1
ATOM 1366 C C . PHE A 1 174 ? -13.309 -0.306 6.228 1.00 85.12 174 PHE A C 1
ATOM 1368 O O . PHE A 1 174 ? -12.584 -0.230 5.241 1.00 85.12 174 PHE A O 1
ATOM 1375 N N . PHE A 1 175 ? -14.259 -1.242 6.316 1.00 87.12 175 PHE A N 1
ATOM 1376 C CA . PHE A 1 175 ? -14.425 -2.286 5.298 1.00 87.12 175 PHE A CA 1
ATOM 1377 C C . PHE A 1 175 ? -14.817 -1.748 3.918 1.00 87.12 175 PHE A C 1
ATOM 1379 O O . PHE A 1 175 ? -14.410 -2.319 2.907 1.00 87.12 175 PHE A O 1
ATOM 1386 N N . LEU A 1 176 ? -15.561 -0.639 3.858 1.00 88.75 176 LEU A N 1
ATOM 1387 C CA . LEU A 1 176 ? -15.879 0.024 2.593 1.00 88.75 176 LEU A CA 1
ATOM 1388 C C . LEU A 1 176 ? -14.607 0.583 1.949 1.00 88.75 176 LEU A C 1
ATOM 1390 O O . LEU A 1 176 ? -14.415 0.464 0.741 1.00 88.75 176 LEU A O 1
ATOM 1394 N N . ILE A 1 177 ? -13.722 1.153 2.762 1.00 88.00 177 ILE A N 1
ATOM 1395 C CA . ILE A 1 177 ? -12.457 1.722 2.296 1.00 88.00 177 ILE A CA 1
ATOM 1396 C C . ILE A 1 177 ? -11.489 0.624 1.898 1.00 88.00 177 ILE A C 1
ATOM 1398 O O . ILE A 1 177 ? -10.900 0.715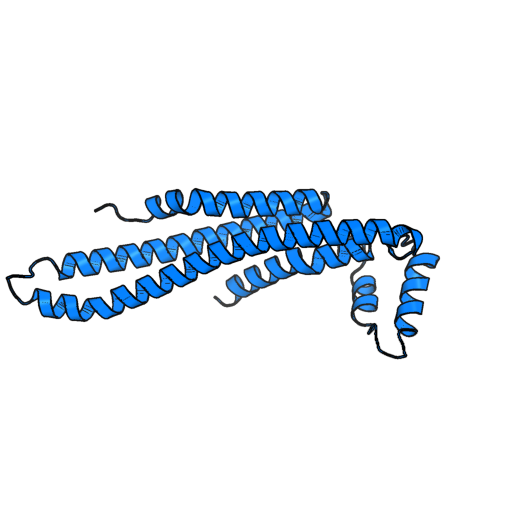 0.830 1.00 88.00 177 ILE A O 1
ATOM 1402 N N . ALA A 1 178 ? -11.380 -0.446 2.685 1.00 88.69 178 ALA A N 1
ATOM 1403 C CA . ALA A 1 178 ? -10.578 -1.610 2.328 1.00 88.69 178 ALA A CA 1
ATOM 1404 C C . ALA A 1 178 ? -11.043 -2.225 0.995 1.00 88.69 178 ALA A C 1
ATOM 1406 O O . ALA A 1 178 ? -10.221 -2.592 0.155 1.00 88.69 178 ALA A O 1
ATOM 1407 N N . PHE A 1 179 ? -12.355 -2.279 0.750 1.00 90.38 179 PHE A N 1
ATOM 1408 C CA . PHE A 1 179 ? -12.895 -2.686 -0.545 1.00 90.38 179 PHE A CA 1
ATOM 1409 C C . PHE A 1 179 ? -12.516 -1.708 -1.665 1.00 90.38 179 PHE A C 1
ATOM 1411 O O . PHE A 1 179 ? -12.006 -2.128 -2.705 1.00 90.38 179 PHE A O 1
ATOM 1418 N N . LEU A 1 180 ? -12.703 -0.403 -1.453 1.00 90.88 180 LEU A N 1
ATOM 1419 C CA . LEU A 1 180 ? -12.355 0.631 -2.429 1.00 90.88 180 LEU A CA 1
ATOM 1420 C C . LEU A 1 180 ? -10.851 0.658 -2.746 1.00 90.88 180 LEU A C 1
ATOM 1422 O O . LEU A 1 180 ? -10.458 0.913 -3.883 1.00 90.88 180 LEU A O 1
ATOM 1426 N N . GLN A 1 181 ? -10.016 0.324 -1.767 1.00 89.88 181 GLN A N 1
ATOM 1427 C CA . GLN A 1 181 ? -8.577 0.163 -1.905 1.00 89.88 181 GLN A CA 1
ATOM 1428 C C . GLN A 1 181 ? -8.237 -0.971 -2.877 1.00 89.88 181 GLN A C 1
ATOM 1430 O O . GLN A 1 181 ? -7.446 -0.784 -3.804 1.00 89.88 181 GLN A O 1
ATOM 1435 N N . ILE A 1 182 ? -8.875 -2.135 -2.704 1.00 91.75 182 ILE A N 1
ATOM 1436 C CA . ILE A 1 182 ? -8.723 -3.269 -3.622 1.00 91.75 182 ILE A CA 1
ATOM 1437 C C . ILE A 1 182 ? -9.189 -2.875 -5.020 1.00 91.75 182 ILE A C 1
ATOM 1439 O O . ILE A 1 182 ? -8.460 -3.108 -5.978 1.00 91.75 182 ILE A O 1
ATOM 1443 N N . VAL A 1 183 ? -10.363 -2.251 -5.147 1.00 92.56 183 VAL A N 1
ATOM 1444 C CA . VAL A 1 183 ? -10.898 -1.811 -6.447 1.00 92.56 183 VAL A CA 1
ATOM 1445 C C . VAL A 1 183 ? -9.947 -0.828 -7.129 1.00 92.56 183 VAL A C 1
ATOM 1447 O O . VAL A 1 183 ? -9.702 -0.951 -8.326 1.00 92.56 183 VAL A O 1
ATOM 1450 N N . THR A 1 184 ? -9.360 0.103 -6.377 1.00 91.00 184 THR A N 1
ATOM 1451 C CA . THR A 1 184 ? -8.376 1.065 -6.889 1.00 91.00 184 THR A CA 1
ATOM 1452 C C . THR A 1 184 ? -7.125 0.360 -7.407 1.00 91.00 184 THR A C 1
ATOM 1454 O O . THR A 1 184 ? -6.762 0.536 -8.570 1.00 91.00 184 THR A O 1
ATOM 1457 N N . PHE A 1 185 ? -6.476 -0.476 -6.590 1.00 91.19 185 PHE A N 1
ATOM 1458 C CA . PHE A 1 185 ? -5.261 -1.176 -7.013 1.00 91.19 185 PHE A CA 1
ATOM 1459 C C . PHE A 1 185 ? -5.518 -2.166 -8.153 1.00 91.19 185 PHE A C 1
ATOM 1461 O O . PHE A 1 185 ? -4.729 -2.230 -9.096 1.00 91.19 185 PHE A O 1
ATOM 1468 N N . ALA A 1 186 ? -6.635 -2.894 -8.107 1.00 92.19 186 ALA A N 1
ATOM 1469 C CA . ALA A 1 186 ? -7.054 -3.794 -9.173 1.00 92.19 186 ALA A CA 1
ATOM 1470 C C . ALA A 1 186 ? -7.334 -3.032 -10.471 1.00 92.19 186 ALA A C 1
ATOM 1472 O O . ALA A 1 186 ? -6.855 -3.424 -11.531 1.00 92.19 186 ALA A O 1
ATOM 1473 N N . GLY A 1 187 ? -8.066 -1.917 -10.397 1.00 91.06 187 GLY A N 1
ATOM 1474 C CA . GLY A 1 187 ? -8.375 -1.071 -11.546 1.00 91.06 187 GLY A CA 1
ATOM 1475 C C . GLY A 1 187 ? -7.116 -0.515 -12.205 1.00 91.06 187 GLY A C 1
ATOM 1476 O O . GLY A 1 187 ? -6.977 -0.590 -13.426 1.00 91.06 187 GLY A O 1
ATOM 1477 N N . ILE A 1 188 ? -6.163 -0.038 -11.399 1.00 90.75 188 ILE A N 1
ATOM 1478 C CA . ILE A 1 188 ? -4.862 0.434 -11.886 1.00 90.75 188 ILE A CA 1
ATOM 1479 C C . ILE A 1 188 ? -4.084 -0.707 -12.536 1.00 90.75 188 ILE A C 1
ATOM 1481 O O . ILE A 1 188 ? -3.563 -0.527 -13.632 1.00 90.75 188 ILE A O 1
ATOM 1485 N N . TYR A 1 189 ? -4.043 -1.886 -11.912 1.00 89.44 189 TYR A N 1
ATOM 1486 C CA . TYR A 1 189 ? -3.375 -3.058 -12.475 1.00 89.44 189 TYR A CA 1
ATOM 1487 C C . TYR A 1 189 ? -3.986 -3.486 -13.818 1.00 89.44 189 TYR A C 1
ATOM 1489 O O . TYR A 1 189 ? -3.259 -3.655 -14.795 1.00 89.44 189 TYR A O 1
ATOM 1497 N N . PHE A 1 190 ? -5.314 -3.599 -13.912 1.00 89.00 190 PHE A N 1
ATOM 1498 C CA . PHE A 1 190 ? -5.986 -3.979 -15.158 1.00 89.00 190 PHE A CA 1
ATOM 1499 C C . PHE A 1 190 ? -5.797 -2.946 -16.270 1.00 89.00 190 PHE A C 1
ATOM 1501 O O . PHE A 1 190 ? -5.717 -3.315 -17.440 1.00 89.00 190 PHE A O 1
ATOM 1508 N N . LYS A 1 191 ? -5.688 -1.661 -15.920 1.00 87.81 191 LYS A N 1
ATOM 1509 C CA . LYS A 1 191 ? -5.421 -0.579 -16.875 1.00 87.81 191 LYS A CA 1
ATOM 1510 C C . LYS A 1 191 ? -3.946 -0.297 -17.109 1.00 87.81 191 LYS A C 1
ATOM 1512 O O . LYS A 1 191 ? -3.618 0.530 -17.953 1.00 87.81 191 LYS A O 1
ATOM 1517 N N . LEU A 1 192 ? -3.049 -1.017 -16.444 1.00 84.44 192 LEU A N 1
ATOM 1518 C CA . LEU A 1 192 ? -1.615 -0.792 -16.549 1.00 84.44 192 LEU A CA 1
ATOM 1519 C C . LEU A 1 192 ? -1.110 -1.033 -17.978 1.00 84.44 192 LEU A C 1
ATOM 1521 O O . LEU A 1 192 ? -0.282 -0.266 -18.456 1.00 84.44 192 LEU A O 1
ATOM 1525 N N . GLY A 1 193 ? -1.641 -2.035 -18.687 1.00 79.06 193 GLY A N 1
ATOM 1526 C CA . GLY A 1 193 ? -1.318 -2.280 -20.099 1.00 79.06 193 GLY A CA 1
ATOM 1527 C C . GLY A 1 193 ? -1.665 -1.093 -21.005 1.00 79.06 193 GLY A C 1
ATOM 1528 O O . GLY A 1 193 ? -0.808 -0.619 -21.752 1.00 79.06 193 GLY A O 1
ATOM 1529 N N . ASP A 1 194 ? -2.885 -0.566 -20.871 1.00 81.25 194 ASP A N 1
ATOM 1530 C CA . ASP A 1 194 ? -3.357 0.609 -21.613 1.00 81.25 194 ASP A CA 1
ATOM 1531 C C . ASP A 1 194 ? -2.496 1.839 -21.278 1.00 81.25 194 ASP A C 1
ATOM 1533 O O . ASP A 1 194 ? -1.995 2.516 -22.174 1.00 81.25 194 ASP A O 1
ATOM 1537 N N . LEU A 1 195 ? -2.241 2.083 -19.988 1.00 76.38 195 LEU A N 1
ATOM 1538 C CA . LEU A 1 195 ? -1.424 3.203 -19.518 1.00 76.38 195 LEU A CA 1
ATOM 1539 C C . LEU A 1 195 ? 0.023 3.109 -20.018 1.00 76.38 195 LEU A C 1
ATOM 1541 O O . LEU A 1 195 ? 0.587 4.108 -20.451 1.00 76.38 195 LEU A O 1
ATOM 1545 N N . MET A 1 196 ? 0.628 1.918 -20.016 1.00 76.44 196 MET A N 1
ATOM 1546 C CA . MET A 1 196 ? 1.979 1.712 -20.549 1.00 76.44 196 MET A CA 1
ATOM 1547 C C . MET A 1 196 ? 2.051 1.938 -22.059 1.00 76.44 196 MET A C 1
ATOM 1549 O O . MET A 1 196 ? 3.061 2.454 -22.536 1.00 76.44 196 MET A O 1
ATOM 1553 N N . SER A 1 197 ? 0.998 1.596 -22.808 1.00 72.19 197 SER A N 1
ATOM 1554 C CA . SER A 1 197 ? 0.955 1.819 -24.259 1.00 72.19 197 SER A CA 1
ATOM 1555 C C . SER A 1 197 ? 1.011 3.308 -24.627 1.00 72.19 197 SER A C 1
ATOM 1557 O O . SER A 1 197 ? 1.618 3.668 -25.634 1.00 72.19 197 SER A O 1
ATOM 1559 N N . MET A 1 198 ? 0.494 4.188 -23.760 1.00 74.44 198 MET A N 1
ATOM 1560 C CA . MET A 1 198 ? 0.592 5.646 -23.914 1.00 74.44 198 MET A CA 1
ATOM 1561 C C . MET A 1 198 ? 2.025 6.171 -23.730 1.00 74.44 198 MET A C 1
ATOM 1563 O O . MET A 1 198 ? 2.352 7.247 -24.224 1.00 74.44 198 MET A O 1
ATOM 1567 N N . PHE A 1 199 ? 2.877 5.423 -23.022 1.00 66.94 199 PHE A N 1
ATOM 1568 C CA . PHE A 1 199 ? 4.279 5.770 -22.773 1.00 66.94 199 PHE A CA 1
ATOM 1569 C C . PHE A 1 199 ? 5.255 5.066 -23.718 1.00 66.94 199 PHE A C 1
ATOM 1571 O O . PHE A 1 199 ? 6.441 5.366 -23.688 1.00 66.94 199 PHE A O 1
ATOM 1578 N N . SER A 1 200 ? 4.821 4.123 -24.552 1.00 62.38 200 SER A N 1
ATOM 1579 C CA . SER A 1 200 ? 5.698 3.588 -25.595 1.00 62.38 200 SER A CA 1
ATOM 1580 C C . SER A 1 200 ? 5.715 4.542 -26.787 1.00 62.38 200 SER A C 1
ATOM 1582 O O . SER A 1 200 ? 4.652 4.868 -27.312 1.00 62.38 200 SER A O 1
ATOM 1584 N N . LEU A 1 201 ? 6.897 4.964 -27.258 1.00 51.88 201 LEU A N 1
ATOM 1585 C CA . LEU A 1 201 ? 6.987 5.561 -28.592 1.00 51.88 201 LEU A CA 1
ATOM 1586 C C . LEU A 1 201 ? 6.649 4.441 -29.578 1.00 51.88 201 LEU A C 1
ATOM 1588 O O . LEU A 1 201 ? 7.420 3.481 -29.714 1.00 51.88 201 LEU A O 1
ATOM 1592 N N . GLN A 1 202 ? 5.468 4.528 -30.198 1.00 54.84 202 GLN A N 1
ATOM 1593 C CA . GLN A 1 202 ? 5.125 3.679 -31.333 1.00 54.84 202 GLN A CA 1
ATOM 1594 C C . GLN A 1 202 ? 6.223 3.837 -32.387 1.00 54.84 202 GLN A C 1
ATOM 1596 O O . GLN A 1 202 ? 6.607 4.956 -32.736 1.00 54.84 202 GLN A O 1
ATOM 1601 N N . SER A 1 203 ? 6.767 2.695 -32.811 1.00 36.22 203 SER A N 1
ATOM 1602 C CA . SER A 1 203 ? 7.670 2.617 -33.957 1.00 36.22 203 SER A CA 1
ATOM 1603 C C . SER A 1 203 ? 6.920 2.855 -35.256 1.00 36.22 203 SER A C 1
ATOM 1605 O O . SER A 1 203 ? 5.723 2.503 -35.320 1.00 36.22 203 SER A O 1
#

Sequence (203 aa):
GKDSVDLIRDSLFSIQVQQPWLLLQYNSSDIESIGIDRVESLLSTSPDSNNGEDREKIVAEEIEDRSNTNLTITKTINRLGTVFFLFVFNIGISIFVFLLTGIMIFSQVLFIIYAMFLPVCFILSMIPSFDGMSKRAITKLFNTILTRAGITLIITTAFSISTMLYTLSAGYPFFLIAFLQIVTFAGIYFKLGDLMSMFSLQS